Protein 7D86 (pdb70)

Nearest PDB structures (foldseek):
  7d86-assembly1_A  TM=1.005E+00  e=2.103E-43  Danio rerio
  7d8a-assembly1_A  TM=9.807E-01  e=4.042E-37  Danio rerio
  5dah-assembly3_A  TM=8.713E-01  e=8.127E-17  Homo sapiens
  5dah-assembly3_B  TM=8.734E-01  e=1.875E-16  Homo sapiens
  7mju-assembly1_A  TM=8.630E-01  e=9.980E-16  Homo sapiens

B-factor: mean 45.61, std 17.49, range [22.5, 120.11]

Foldseek 3Di:
DWAAALQARDTDADDPWGWDAQPPWGHTHTLVLQLHVPHAPCVVVPHQAAAQAFGDSDAGWFAAPVGHIHHLNQLLAPPPWPSCQRNVPHHIYDDPVQVVQAQVAFAPQDPDNVGRRGGHWDAAPPDPGGHTHRRVSQQLQQFWFAADPVVPDPSRIGGHDPVPGDPVSSVSSNVSNVCSVVRTD

InterPro domains:
  IPR001965 Zinc finger, PHD-type [SM00249] (287-344)
  IPR001965 Zinc finger, PHD-type [SM00249] (406-465)
  IPR001965 Zinc finger, PHD-type [SM00249] (694-744)
  IPR001965 Zinc finger, PHD-type [SM00249] (837-886)
  IPR011011 Zinc finger, FYVE/PHD-type [SSF57903] (276-349)
  IPR011011 Zinc finger, FYVE/PHD-type [SSF57903] (688-745)
  IPR011011 Zinc finger, FYVE/PHD-type [SSF57903] (833-888)
  IPR013083 Zinc finger, RING/FYVE/PHD-type [G3DSA:3.30.40.10] (273-346)
  IPR013083 Zinc finger, RING/FYVE/PHD-type [G3DSA:3.30.40.10] (347-467)
  IPR019786 Zinc finger, PHD-type, conserved site [PS01359] (288-343)
  IPR019786 Zinc finger, PHD-type, conserved site [PS01359] (695-743)
  IPR019786 Zinc finger, PHD-type, conserved site [PS01359] (838-885)
  IPR019787 Zinc finger, PHD-finger [PF00628] (695-743)
  IPR019787 Zinc finger, PHD-finger [PF00628] (838-885)
  IPR019787 Zinc finger, PHD-finger [PF13831] (300-325)
  IPR019787 Zinc finger, PHD-finger [PS50016] (285-346)
  IPR019787 Zinc finger, PHD-finger [PS50016] (692-746)
  IPR019787 Zinc finger, PHD-finger [PS50016] (835-888)
  IPR034732 Extended PHD (ePHD) domain [PS51805] (348-465)
  IPR050701 Histone Modification Regulator [PTHR13793] (30-752)

Solvent-accessible surface area: 10470 Å² total; per-residue (Å²): 231,107,51,6,0,7,9,47,6,18,59,88,57,101,135,100,49,85,12,35,67,1,83,81,49,3,15,2,0,18,41,51,30,1,17,102,175,60,86,4,38,5,21,144,84,70,63,117,17,62,12,50,1,6,43,27,128,90,35,4,7,21,62,5,91,62,43,121,23,0,2,3,6,0,4,26,29,6,102,59,9,57,66,28,7,11,94,141,136,123,64,1,55,15,41,148,131,4,93,87,114,71,33,67,93,82,5,81,25,30,141,55,122,183,72,6,154,50,12,8,19,13,14,2,80,24,68,180,25,156,35,40,2,0,0,8,8,0,10,42,23,3,3,15,18,101,9,47,107,163,96,130,87,114,85,34,32,48,1,63,11,99,158,78,23,76,185,144,44,35,128,89,14,105,148,17,24,124,34,21,89,94,67,74,188

Secondary structure (DSSP, 8-state):
-----TTT------SSS-EEE-TTT--EEEHHHHT-----HHHHTT-----SS-S---S-EEEBTTS-EEEHHHHHHSTT--GGGTTTT--B---HHHHTTTTSS--TT-SSGGGTTSS-EEE--STT---EEEHHHHHHTT-EEE--GGG--SS-EEE--TTTS-HHHHHHHHHHHHHHGGG--

Sequence (185 aa):
HILICCVCLGDNSEDADEIIQCDNCGVTVHEGCYGVPWFCDACKNGVSPSCELCPSQDGIFKETDAGRWVHVVCALYVPGVAFGDIDKLRPVTLTEMNYSKYGAKECSLCEDTRFARTGVCISCDAGMCRSFFHVTCAQREGLLSEAAAEEDIADPFFAYCKQHADRFDRKWKRKNYLALQSYCK

GO terms:
  GO:0042393 histone binding (F, IDA)
  GO:0008270 zinc ion binding (F, IDA)
  GO:0140566 histone re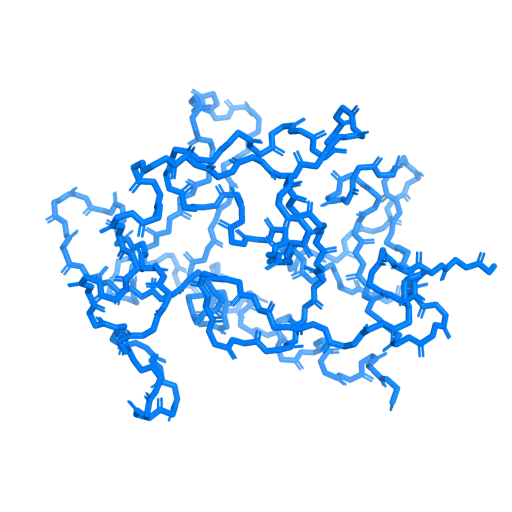ader activity (F, IDA)

Radius of gyration: 15.6 Å; Cα contacts (8 Å, |Δi|>4): 358; chains: 1; bounding box: 39×36×44 Å

Organism: Danio rerio (NCBI:txid7955)

Structure (mmCIF, N/CA/C/O backbone):
data_7D86
#
_entry.id   7D86
#
_cell.length_a   42.193
_cell.length_b   41.907
_cell.length_c   52.878
_cell.angle_alpha   90.000
_cell.angle_beta   98.950
_cell.angle_gamma   90.000
#
_symmetry.space_group_name_H-M   'P 1 21 1'
#
loop_
_entity.id
_entity.type
_entity.pdbx_description
1 polymer 'PHD finger protein 14'
2 non-polymer 'ZINC ION'
3 non-polymer 'MAGNESIUM ION'
4 non-polymer 1,2-ETHANEDIOL
5 water water
#
loop_
_atom_site.group_PDB
_atom_site.id
_atom_site.type_symbol
_atom_site.label_atom_id
_atom_site.label_alt_id
_atom_site.label_comp_id
_atom_site.label_asym_id
_atom_site.label_entity_id
_atom_site.label_seq_id
_atom_site.pdbx_PDB_ins_code
_atom_site.Cartn_x
_atom_site.Cartn_y
_atom_site.Cartn_z
_atom_site.occupancy
_atom_site.B_iso_or_equiv
_atom_site.auth_seq_id
_atom_site.auth_comp_id
_atom_site.auth_asym_id
_atom_site.auth_atom_id
_atom_site.pdbx_PDB_model_num
ATOM 1 N N . HIS A 1 8 ? 6.274 17.091 28.753 1.00 87.67 284 HIS A N 1
ATOM 2 C CA . HIS A 1 8 ? 7.441 16.564 28.054 1.00 83.19 284 HIS A CA 1
ATOM 3 C C . HIS A 1 8 ? 7.030 15.587 26.959 1.00 83.43 284 HIS A C 1
ATOM 4 O O . HIS A 1 8 ? 6.306 14.622 27.210 1.00 85.58 284 HIS A O 1
ATOM 11 N N . ILE A 1 9 ? 7.517 15.838 25.748 1.00 81.70 285 ILE A N 1
ATOM 12 C CA . ILE A 1 9 ? 7.003 15.217 24.533 1.00 74.09 285 ILE A CA 1
ATOM 13 C C . ILE A 1 9 ? 8.078 14.283 23.987 1.00 72.80 285 ILE A C 1
ATOM 14 O O . ILE A 1 9 ? 9.060 14.730 23.382 1.00 73.06 285 ILE A O 1
ATOM 19 N N . LEU A 1 10 ? 7.896 12.981 24.197 1.00 70.95 286 LEU A N 1
ATOM 20 C CA . LEU A 1 10 ? 8.669 11.964 23.500 1.00 59.45 286 LEU A CA 1
ATOM 21 C C . LEU A 1 10 ? 7.959 11.587 22.198 1.00 48.78 286 LEU A C 1
ATOM 22 O O . LEU A 1 10 ? 6.772 11.859 22.011 1.00 49.34 286 LEU A O 1
ATOM 27 N N . ILE A 1 11 ? 8.703 10.962 21.290 1.00 43.31 287 ILE A N 1
ATOM 28 C CA . ILE A 1 11 ? 8.181 10.574 19.984 1.00 40.11 287 ILE A CA 1
ATOM 29 C C . ILE A 1 11 ? 8.317 9.070 19.819 1.00 40.04 287 ILE A C 1
ATOM 30 O O . ILE A 1 11 ? 9.379 8.505 20.095 1.00 40.98 287 ILE A O 1
ATOM 35 N N . CYS A 1 12 ? 7.250 8.433 19.337 1.00 41.34 288 CYS A N 1
ATOM 36 C CA . CYS A 1 12 ? 7.282 7.021 18.975 1.00 41.07 288 CYS A CA 1
ATOM 37 C C . CYS A 1 12 ? 8.037 6.851 17.663 1.00 36.79 288 CYS A C 1
ATOM 38 O O . CYS A 1 12 ? 7.679 7.464 16.654 1.00 33.06 288 CYS A O 1
ATOM 41 N N . CYS A 1 13 ? 9.070 6.012 17.667 1.00 36.41 289 CYS A N 1
ATOM 42 C CA . CYS A 1 13 ? 9.882 5.817 16.473 1.00 34.04 289 CYS A CA 1
ATOM 43 C C . CYS A 1 13 ? 9.210 4.913 15.442 1.00 34.18 289 CYS A C 1
ATOM 44 O O . CYS A 1 13 ? 9.777 4.687 14.369 1.00 41.29 289 CYS A O 1
ATOM 47 N N . VAL A 1 14 ? 8.020 4.402 15.719 1.00 31.35 290 VAL A N 1
ATOM 48 C CA . VAL A 1 14 ? 7.287 3.578 14.762 1.00 33.81 290 VAL A CA 1
ATOM 49 C C . VAL A 1 14 ? 6.291 4.408 13.965 1.00 39.30 290 VAL A C 1
ATOM 50 O O . VAL A 1 14 ? 6.330 4.423 12.736 1.00 40.41 290 VAL A O 1
ATOM 54 N N . CYS A 1 15 ? 5.402 5.128 14.652 1.00 39.55 291 CYS A N 1
ATOM 55 C CA . CYS A 1 15 ? 4.374 5.923 13.992 1.00 36.73 291 CYS A CA 1
ATOM 56 C C . CYS A 1 15 ? 4.697 7.410 13.926 1.00 33.85 291 CYS A C 1
ATOM 57 O O . CYS A 1 15 ? 3.942 8.152 13.293 1.00 34.93 291 CYS A O 1
ATOM 60 N N . LEU A 1 16 ? 5.781 7.862 14.565 1.00 31.74 292 LEU A N 1
ATOM 61 C CA . LEU A 1 16 ? 6.198 9.266 14.661 1.00 34.59 292 LEU A CA 1
ATOM 62 C C . LEU A 1 16 ? 5.196 10.147 15.403 1.00 40.30 292 LEU A C 1
ATOM 63 O O . LEU A 1 16 ? 5.350 11.374 15.412 1.00 39.78 292 LEU A O 1
ATOM 68 N N . GLY A 1 17 ? 4.183 9.566 16.040 1.00 42.12 293 GLY A N 1
ATOM 69 C CA . GLY A 1 17 ? 3.309 10.329 16.903 1.00 39.85 293 GLY A CA 1
ATOM 70 C C . GLY A 1 17 ? 3.977 10.663 18.224 1.00 46.53 293 GLY A C 1
ATOM 71 O O . GLY A 1 17 ? 5.027 10.125 18.577 1.00 44.23 293 GLY A O 1
ATOM 72 N N . ASP A 1 18 ? 3.344 11.567 18.980 1.00 50.94 294 ASP A N 1
ATOM 73 C CA . ASP A 1 18 ? 3.919 12.024 20.239 1.00 55.19 294 ASP A CA 1
ATOM 74 C C . ASP A 1 18 ? 2.951 11.958 21.416 1.00 59.36 294 ASP A C 1
ATOM 75 O O . ASP A 1 18 ? 3.292 12.436 22.506 1.00 62.00 294 ASP A O 1
ATOM 80 N N . ASN A 1 19 ? 1.766 11.385 21.238 1.00 60.52 295 ASN A N 1
ATOM 81 C CA . ASN A 1 19 ? 0.775 11.361 22.306 1.00 67.38 295 ASN A CA 1
ATOM 82 C C . ASN A 1 19 ? 1.079 10.209 23.258 1.00 70.52 295 ASN A C 1
ATOM 83 O O . ASN A 1 19 ? 1.067 9.040 22.855 1.00 67.90 295 ASN A O 1
ATOM 88 N N . SER A 1 20 ? 1.358 10.535 24.516 1.00 77.34 296 SER A N 1
ATOM 89 C CA . SER A 1 20 ? 1.645 9.540 25.547 1.00 79.81 296 SER A CA 1
ATOM 90 C C . SER A 1 20 ? 0.560 9.607 26.619 1.00 87.82 296 SER A C 1
ATOM 91 O O . SER A 1 20 ? 0.768 10.106 27.727 1.00 91.20 296 SER A O 1
ATOM 94 N N . GLU A 1 21 ? -0.616 9.080 26.275 1.00 90.36 297 GLU A N 1
ATOM 95 C CA . GLU A 1 21 ? -1.778 9.134 27.155 1.00 97.34 297 GLU A CA 1
ATOM 96 C C . GLU A 1 21 ? -1.711 8.065 28.238 1.00 101.18 297 GLU A C 1
ATOM 97 O O . GLU A 1 21 ? -0.632 7.559 28.556 1.00 101.73 297 GLU A O 1
ATOM 103 N N . ASP A 1 22 ? -2.865 7.715 28.809 1.00 104.26 298 ASP A N 1
ATOM 104 C CA . ASP A 1 22 ? -2.902 6.764 29.914 1.00 107.12 298 ASP A CA 1
ATOM 105 C C . ASP A 1 22 ? -2.749 5.329 29.425 1.00 104.21 298 ASP A C 1
ATOM 106 O O . ASP A 1 22 ? -1.884 4.588 29.908 1.00 102.64 298 ASP A O 1
ATOM 111 N N . ALA A 1 23 ? -3.583 4.921 28.467 1.00 102.31 299 ALA A N 1
ATOM 112 C CA . ALA A 1 23 ? -3.581 3.532 28.019 1.00 98.33 299 ALA A CA 1
ATOM 113 C C . ALA A 1 23 ? -2.304 3.195 27.258 1.00 95.05 299 ALA A C 1
ATOM 114 O O . ALA A 1 23 ? -1.650 2.184 27.540 1.00 96.97 299 ALA A O 1
ATOM 116 N N . ASP A 1 24 ? -1.932 4.029 26.292 1.00 87.84 300 ASP A N 1
ATOM 117 C CA . ASP A 1 24 ? -0.766 3.783 25.448 1.00 77.09 300 ASP A CA 1
ATOM 118 C C . ASP A 1 24 ? 0.280 4.854 25.741 1.00 72.04 300 ASP A C 1
ATOM 119 O O . ASP A 1 24 ? 0.212 5.967 25.211 1.00 69.67 300 ASP A O 1
ATOM 124 N N . GLU A 1 25 ? 1.250 4.510 26.582 1.00 67.01 301 GLU A N 1
ATOM 125 C CA . GLU A 1 25 ? 2.335 5.420 26.910 1.00 60.52 301 GLU A CA 1
ATOM 126 C C . GLU A 1 25 ? 3.521 5.185 25.984 1.00 47.34 301 GLU A C 1
ATOM 127 O O . GLU A 1 25 ? 3.702 4.095 25.437 1.00 48.44 301 GLU A O 1
ATOM 133 N N . ILE A 1 26 ? 4.325 6.227 25.806 1.00 43.67 302 ILE A N 1
ATOM 134 C CA . ILE A 1 26 ? 5.571 6.129 25.056 1.00 45.18 302 ILE A CA 1
ATOM 135 C C . ILE A 1 26 ? 6.670 5.732 26.035 1.00 47.01 302 ILE A C 1
ATOM 136 O O . ILE A 1 26 ? 7.048 6.515 26.909 1.00 49.80 302 ILE A O 1
ATOM 141 N N . ILE A 1 27 ? 7.178 4.514 25.895 1.00 47.81 303 ILE A N 1
ATOM 142 C CA . ILE A 1 27 ? 8.223 4.002 26.764 1.00 45.56 303 ILE A CA 1
ATOM 143 C C . ILE A 1 27 ? 9.556 4.145 26.048 1.00 41.47 303 ILE A C 1
ATOM 144 O O . ILE A 1 27 ? 9.628 4.315 24.829 1.00 40.26 303 ILE A O 1
ATOM 149 N N . GLN A 1 28 ? 10.637 4.083 26.822 1.00 41.81 304 GLN A N 1
ATOM 150 C CA . GLN A 1 28 ? 11.972 4.328 26.303 1.00 39.26 304 GLN A CA 1
ATOM 151 C C . GLN A 1 28 ? 12.904 3.220 26.759 1.00 42.05 304 GLN A C 1
ATOM 152 O O . GLN A 1 28 ? 12.887 2.830 27.934 1.00 42.80 304 GLN A O 1
ATOM 158 N N . CYS A 1 29 ? 13.713 2.715 25.836 1.00 38.51 305 CYS A N 1
ATOM 159 C CA . CYS A 1 29 ? 14.669 1.683 26.202 1.00 38.99 305 CYS A CA 1
ATOM 160 C C . CYS A 1 29 ? 15.753 2.287 27.083 1.00 42.86 305 CYS A C 1
ATOM 161 O O . CYS A 1 29 ? 16.384 3.280 26.714 1.00 47.15 305 CYS A O 1
ATOM 164 N N . ASP A 1 30 ? 15.972 1.685 28.250 1.00 47.18 306 ASP A N 1
ATOM 165 C CA . ASP A 1 30 ? 16.968 2.231 29.159 1.00 52.84 306 ASP A CA 1
ATOM 166 C C . ASP A 1 30 ? 18.394 1.986 28.686 1.00 54.48 306 ASP A C 1
ATOM 167 O O . ASP A 1 30 ? 19.315 2.641 29.187 1.00 55.95 306 ASP A O 1
ATOM 172 N N . ASN A 1 31 ? 18.593 1.101 27.711 1.00 52.26 307 ASN A N 1
ATOM 173 C CA . ASN A 1 31 ? 19.925 0.829 27.190 1.00 51.73 307 ASN A CA 1
ATOM 174 C C . ASN A 1 31 ? 20.274 1.723 26.004 1.00 46.92 307 ASN A C 1
ATOM 175 O O . ASN A 1 31 ? 21.299 2.411 26.026 1.00 53.44 307 ASN A O 1
ATOM 180 N N . CYS A 1 32 ? 19.439 1.729 24.962 1.00 45.66 308 CYS A N 1
ATOM 181 C CA . CYS A 1 32 ? 19.743 2.466 23.741 1.00 48.33 308 CYS A CA 1
ATOM 182 C C . CYS A 1 32 ? 18.951 3.762 23.596 1.00 46.92 308 CYS A C 1
ATOM 183 O O . CYS A 1 32 ? 19.253 4.555 22.698 1.00 53.20 308 CYS A O 1
ATOM 186 N N . GLY A 1 33 ? 17.943 3.993 24.433 1.00 41.86 309 GLY A N 1
ATOM 187 C CA . GLY A 1 33 ? 17.181 5.225 24.376 1.00 41.99 309 GLY A CA 1
ATOM 188 C C . GLY A 1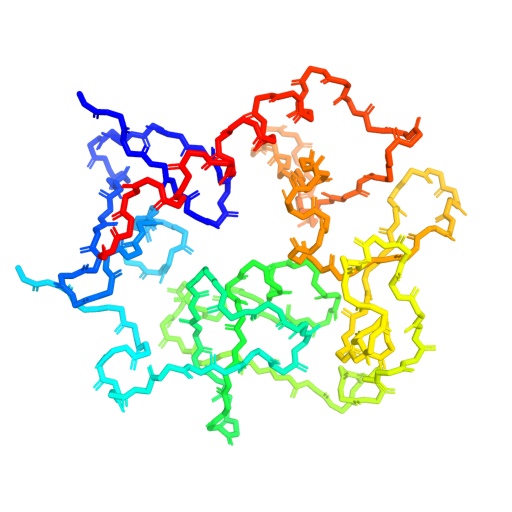 33 ? 16.065 5.266 23.350 1.00 43.04 309 GLY A C 1
ATOM 189 O O . GLY A 1 33 ? 15.405 6.305 23.224 1.00 39.22 309 GLY A O 1
ATOM 190 N N . VAL A 1 34 ? 15.824 4.182 22.612 1.00 34.57 310 VAL A N 1
ATOM 191 C CA . VAL A 1 34 ? 14.760 4.206 21.614 1.00 35.42 310 VAL A CA 1
ATOM 192 C C . VAL A 1 34 ? 13.420 4.394 22.313 1.00 41.17 310 VAL A C 1
ATOM 193 O O . VAL A 1 34 ? 13.218 3.944 23.450 1.00 38.15 310 VAL A O 1
ATOM 197 N N . THR A 1 35 ? 12.499 5.082 21.645 1.00 43.12 311 THR A N 1
ATOM 198 C CA . THR A 1 35 ? 11.205 5.431 22.215 1.00 43.06 311 THR A CA 1
ATOM 199 C C . THR A 1 35 ? 10.096 4.909 21.315 1.00 40.00 311 THR A C 1
ATOM 200 O O . THR A 1 35 ? 10.186 5.011 20.089 1.00 39.36 311 THR A O 1
ATOM 204 N N . VAL A 1 36 ? 9.049 4.357 21.927 1.00 38.00 312 VAL A N 1
ATOM 205 C CA . VAL A 1 36 ? 7.996 3.685 21.174 1.00 32.06 312 VAL A CA 1
ATOM 206 C C . VAL A 1 36 ? 6.736 3.651 22.019 1.00 35.09 312 VAL A C 1
ATOM 207 O O . VAL A 1 36 ? 6.793 3.565 23.252 1.00 36.54 312 VAL A O 1
ATOM 211 N N . HIS A 1 37 ? 5.579 3.766 21.353 1.00 38.31 313 HIS A N 1
ATOM 212 C CA . HIS A 1 37 ? 4.306 3.462 21.985 1.00 35.72 313 HIS A CA 1
ATOM 213 C C . HIS A 1 37 ? 4.299 2.012 22.445 1.00 38.82 313 HIS A C 1
ATOM 214 O O . HIS A 1 37 ? 4.754 1.119 21.724 1.00 36.48 313 HIS A O 1
ATOM 221 N N . GLU A 1 38 ? 3.776 1.781 23.652 1.00 40.98 314 GLU A N 1
ATOM 222 C CA . GLU A 1 38 ? 3.441 0.423 24.068 1.00 46.47 314 GLU A CA 1
ATOM 223 C C . GLU A 1 38 ? 2.653 -0.300 22.980 1.00 47.17 314 GLU A C 1
ATOM 224 O O . GLU A 1 38 ? 2.989 -1.426 22.593 1.00 46.00 314 GLU A O 1
ATOM 230 N N . GLY A 1 39 ? 1.604 0.347 22.466 1.00 47.29 315 GLY A N 1
ATOM 231 C CA . GLY A 1 39 ? 0.754 -0.258 21.456 1.00 46.27 315 GLY A CA 1
ATOM 232 C C . GLY A 1 39 ? 1.421 -0.440 20.111 1.00 43.99 315 GLY A C 1
ATOM 233 O O . GLY A 1 39 ? 0.945 -1.240 19.302 1.00 46.39 315 GLY A O 1
ATOM 234 N N . CYS A 1 40 ? 2.517 0.269 19.853 1.00 40.97 316 CYS A N 1
ATOM 235 C CA . CYS A 1 40 ? 3.258 0.074 18.614 1.00 38.54 316 CYS A CA 1
ATOM 236 C C . CYS A 1 40 ? 4.347 -0.986 18.727 1.00 39.39 316 CYS A C 1
ATOM 237 O O . CYS A 1 40 ? 4.999 -1.287 17.722 1.00 40.32 316 CYS A O 1
ATOM 240 N N . TYR A 1 41 ? 4.554 -1.569 19.914 1.00 35.69 317 TYR A N 1
ATOM 241 C CA . TYR A 1 41 ? 5.606 -2.557 20.114 1.00 34.30 317 TYR A CA 1
ATOM 242 C C . TYR A 1 41 ? 5.098 -3.872 20.689 1.00 39.29 317 TYR A C 1
ATOM 243 O O . TYR A 1 41 ? 5.910 -4.754 20.995 1.00 41.80 317 TYR A O 1
ATOM 252 N N . GLY A 1 42 ? 3.787 -4.035 20.845 1.00 40.57 318 GLY A N 1
ATOM 253 C CA . GLY A 1 42 ? 3.243 -5.222 21.469 1.00 44.55 318 GLY A CA 1
ATOM 254 C C . GLY A 1 42 ? 3.230 -5.201 22.979 1.00 56.06 318 GLY A C 1
ATOM 255 O O . GLY A 1 42 ? 2.924 -6.229 23.591 1.00 60.89 318 GLY A O 1
ATOM 256 N N . VAL A 1 43 ? 3.559 -4.070 23.599 1.00 61.25 319 VAL A N 1
ATOM 257 C CA . VAL A 1 43 ? 3.556 -3.953 25.051 1.00 62.45 319 VAL A CA 1
ATOM 258 C C . VAL A 1 43 ? 2.268 -3.289 25.520 1.00 67.07 319 VAL A C 1
ATOM 259 O O . VAL A 1 43 ? 1.349 -3.957 25.996 1.00 70.73 319 VAL A O 1
ATOM 263 N N . PRO A 1 61 ? 12.812 0.232 34.587 1.00 71.16 337 PRO A N 1
ATOM 264 C CA . PRO A 1 61 ? 13.852 -0.448 33.806 1.00 70.93 337 PRO A CA 1
ATOM 265 C C . PRO A 1 61 ? 13.272 -1.339 32.706 1.00 68.38 337 PRO A C 1
ATOM 266 O O . PRO A 1 61 ? 12.739 -2.410 32.997 1.00 74.77 337 PRO A O 1
ATOM 270 N N . TRP A 1 62 ? 13.376 -0.899 31.454 1.00 60.63 338 TRP A N 1
ATOM 271 C CA . TRP A 1 62 ? 12.829 -1.650 30.330 1.00 57.13 338 TRP A CA 1
ATOM 272 C C . TRP A 1 62 ? 13.822 -1.648 29.178 1.00 51.64 338 TRP A C 1
ATOM 273 O O . TRP A 1 62 ? 14.394 -0.605 28.848 1.00 48.49 338 TRP A O 1
ATOM 284 N N . PHE A 1 63 ? 14.023 -2.814 28.574 1.00 52.37 339 PHE A N 1
ATOM 285 C CA . PHE A 1 63 ? 14.896 -2.962 27.420 1.00 50.18 339 PHE A CA 1
ATOM 286 C C . PHE A 1 63 ? 14.068 -3.317 26.195 1.00 45.40 339 PHE A C 1
ATOM 287 O O . PHE A 1 63 ? 13.094 -4.071 26.290 1.00 44.70 339 PHE A O 1
ATOM 295 N N . CYS A 1 64 ? 14.461 -2.775 25.047 1.00 38.79 340 CYS A N 1
ATOM 296 C CA . CYS A 1 64 ? 13.888 -3.251 23.801 1.00 34.95 340 CYS A CA 1
ATOM 297 C C . CYS A 1 64 ? 14.394 -4.665 23.514 1.00 38.10 340 CYS A C 1
ATOM 298 O O . CYS A 1 64 ? 15.341 -5.161 24.138 1.00 40.01 340 CYS A O 1
ATOM 301 N N . ASP A 1 65 ? 13.742 -5.326 22.557 1.00 37.45 341 ASP A N 1
ATOM 302 C CA . ASP A 1 65 ? 1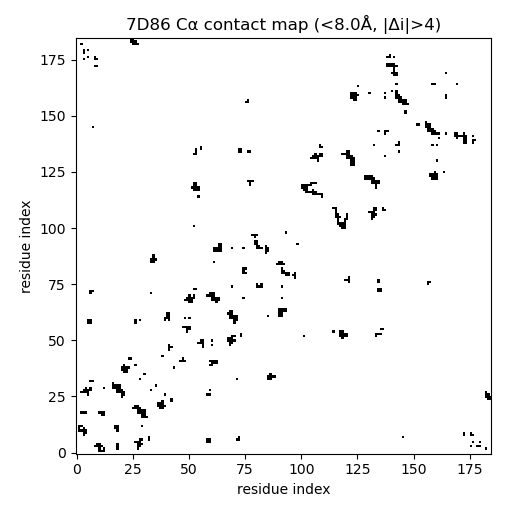4.067 -6.718 22.273 1.00 38.74 341 ASP A CA 1
ATOM 303 C C . ASP A 1 65 ? 15.505 -6.879 21.803 1.00 38.58 341 ASP A C 1
ATOM 304 O O . ASP A 1 65 ? 16.162 -7.861 22.157 1.00 40.64 341 ASP A O 1
ATOM 309 N N . ALA A 1 66 ? 16.014 -5.933 21.013 1.00 34.69 342 ALA A N 1
ATOM 310 C CA . ALA A 1 66 ? 17.394 -6.044 20.554 1.00 33.06 342 ALA A CA 1
ATOM 311 C C . ALA A 1 66 ? 18.367 -5.963 21.725 1.00 44.83 342 ALA A C 1
ATOM 312 O O . ALA A 1 66 ? 19.306 -6.764 21.821 1.00 45.75 342 ALA A O 1
ATOM 314 N N . CYS A 1 67 ? 18.146 -5.018 22.639 1.00 44.96 343 CYS A N 1
ATOM 315 C CA . CYS A 1 67 ? 19.047 -4.899 23.780 1.00 47.95 343 CYS A CA 1
ATOM 316 C C . CYS A 1 67 ? 18.897 -6.076 24.740 1.00 47.79 343 CYS A C 1
ATOM 317 O O . CYS A 1 67 ? 19.872 -6.463 25.389 1.00 44.04 343 CYS A O 1
ATOM 320 N N . LYS A 1 68 ? 17.702 -6.667 24.832 1.00 44.83 344 LYS A N 1
A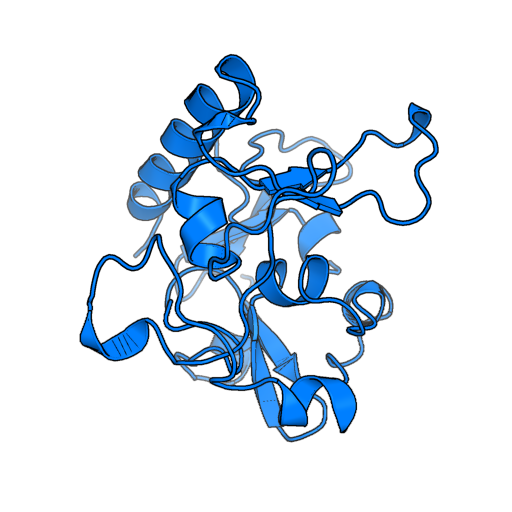TOM 321 C CA . LYS A 1 68 ? 17.531 -7.890 25.612 1.00 45.84 344 LYS A CA 1
ATOM 322 C C . LYS A 1 68 ? 18.396 -9.035 25.099 1.00 48.44 344 LYS A C 1
ATOM 323 O O . LYS A 1 68 ? 18.714 -9.950 25.867 1.00 52.07 344 LYS A O 1
ATOM 329 N N . ASN A 1 69 ? 18.760 -9.019 23.819 1.00 45.40 345 ASN A N 1
ATOM 330 C CA . ASN A 1 69 ? 19.665 -10.006 23.245 1.00 48.41 345 ASN A CA 1
ATOM 331 C C . ASN A 1 69 ? 21.077 -9.470 23.063 1.00 48.50 345 ASN A C 1
ATOM 332 O O . ASN A 1 69 ? 21.902 -10.143 22.440 1.00 56.89 345 ASN A O 1
ATOM 337 N N . GLY A 1 70 ? 21.365 -8.275 23.566 1.00 46.24 346 GLY A N 1
ATOM 338 C CA . GLY A 1 70 ? 22.691 -7.688 23.443 1.00 46.21 346 GLY A CA 1
ATOM 339 C C . GLY A 1 70 ? 23.186 -7.486 22.028 1.00 45.61 346 GLY A C 1
ATOM 340 O O . GLY A 1 70 ? 24.384 -7.639 21.766 1.00 47.87 346 GLY A O 1
ATOM 341 N N . VAL A 1 71 ? 22.297 -7.132 21.102 1.00 46.61 347 VAL A N 1
ATOM 342 C CA . VAL A 1 71 ? 22.702 -6.895 19.723 1.00 43.34 347 VAL A CA 1
ATOM 343 C C . VAL A 1 71 ? 22.302 -5.491 19.310 1.00 41.76 347 VAL A C 1
ATOM 344 O O . VAL A 1 71 ? 21.301 -4.942 19.780 1.00 41.16 347 VAL A O 1
ATOM 348 N N . SER A 1 72 ? 23.109 -4.908 18.428 1.00 46.17 348 SER A N 1
ATOM 349 C CA . SER A 1 72 ? 22.693 -3.768 17.622 1.00 49.42 348 SER A CA 1
ATOM 350 C C . SER A 1 72 ? 22.427 -4.308 16.228 1.00 43.05 348 SER A C 1
ATOM 351 O O . SER A 1 72 ? 23.353 -4.420 15.417 1.00 47.21 348 SER A O 1
ATOM 354 N N . PRO A 1 73 ? 21.195 -4.676 15.918 1.00 42.72 349 PRO A N 1
ATOM 355 C CA . PRO A 1 73 ? 20.943 -5.471 14.718 1.00 45.68 349 PRO A CA 1
ATOM 356 C C . PRO A 1 73 ? 20.885 -4.603 13.470 1.00 40.57 349 PRO A C 1
ATOM 357 O O . PRO A 1 73 ? 20.807 -3.378 13.526 1.00 40.59 349 PRO A O 1
ATOM 361 N N . SER A 1 74 ? 20.954 -5.276 12.330 1.00 43.07 350 SER A N 1
ATOM 362 C CA . SER A 1 74 ? 20.571 -4.708 11.048 1.00 40.56 350 SER A CA 1
ATOM 363 C C . SER A 1 74 ? 19.231 -5.297 10.639 1.00 33.19 350 SER A C 1
ATOM 364 O O . SER A 1 74 ? 18.883 -6.411 11.034 1.00 34.96 350 SER A O 1
ATOM 367 N N . CYS A 1 75 ? 18.472 -4.539 9.853 1.00 31.32 351 CYS A N 1
ATOM 368 C CA . CYS A 1 75 ? 17.189 -5.019 9.364 1.00 33.49 351 CYS A CA 1
ATOM 369 C C . CYS A 1 75 ? 17.391 -5.878 8.124 1.00 36.64 351 CYS A C 1
ATOM 370 O O . CYS A 1 75 ? 18.206 -5.557 7.256 1.00 37.89 351 CYS A O 1
ATOM 373 N N . GLU A 1 76 ? 16.642 -6.978 8.041 1.00 33.29 352 GLU A N 1
ATOM 374 C CA . GLU A 1 76 ? 16.678 -7.798 6.838 1.00 33.04 352 GLU A CA 1
ATOM 375 C C . GLU A 1 76 ? 16.078 -7.086 5.634 1.00 33.58 352 GLU A C 1
ATOM 376 O O . GLU A 1 76 ? 16.296 -7.524 4.498 1.00 37.60 352 GLU A O 1
ATOM 382 N N . LEU A 1 77 ? 15.337 -6.003 5.851 1.00 28.91 353 LEU A N 1
ATOM 383 C CA . LEU A 1 77 ? 14.504 -5.428 4.805 1.00 32.87 353 LEU A CA 1
ATOM 384 C C . LEU A 1 77 ? 14.904 -4.020 4.403 1.00 32.31 353 LEU A C 1
ATOM 385 O O . LEU A 1 77 ? 14.291 -3.466 3.481 1.00 33.98 353 LEU A O 1
ATOM 390 N N . CYS A 1 78 ? 15.894 -3.421 5.056 1.00 28.03 354 CYS A N 1
ATOM 391 C CA . CYS A 1 78 ? 16.269 -2.042 4.783 1.00 32.28 354 CYS A CA 1
ATOM 392 C C . CYS A 1 78 ? 17.656 -1.792 5.362 1.00 35.90 354 CYS A C 1
ATOM 393 O O . CYS A 1 78 ? 18.126 -2.568 6.209 1.00 35.76 354 CYS A O 1
ATOM 396 N N . PRO A 1 79 ? 18.341 -0.732 4.928 1.00 32.28 355 PRO A N 1
ATOM 397 C CA . PRO A 1 79 ? 19.703 -0.475 5.413 1.00 35.12 355 PRO A CA 1
ATOM 398 C C . PRO A 1 79 ? 19.801 0.331 6.699 1.00 35.23 355 PRO A C 1
ATOM 399 O O . PRO A 1 79 ? 20.913 0.477 7.227 1.00 38.19 355 PRO A O 1
ATOM 403 N N . SER A 1 80 ? 18.693 0.843 7.223 1.00 34.20 356 SER A N 1
ATOM 404 C CA . SER A 1 80 ? 18.744 1.665 8.424 1.00 35.22 356 SER A CA 1
ATOM 405 C C . SER A 1 80 ? 19.088 0.827 9.646 1.00 35.88 356 SER A C 1
ATOM 406 O O . SER A 1 80 ? 18.572 -0.277 9.827 1.00 34.86 356 SER A O 1
ATOM 409 N N . GLN A 1 81 ? 19.961 1.361 10.496 1.00 37.95 357 GLN A N 1
ATOM 410 C CA . GLN A 1 81 ? 20.230 0.744 11.787 1.00 42.51 357 GLN A CA 1
ATOM 411 C C . GLN A 1 81 ? 19.618 1.523 12.940 1.00 43.36 357 GLN A C 1
ATOM 412 O O . GLN A 1 81 ? 19.819 1.155 14.100 1.00 48.46 357 GLN A O 1
ATOM 418 N N . ASP A 1 82 ? 18.858 2.572 12.650 1.00 42.67 358 ASP A N 1
ATOM 419 C CA . ASP A 1 82 ? 18.101 3.270 13.672 1.00 49.79 358 ASP A CA 1
ATOM 420 C C . ASP A 1 82 ? 16.737 2.606 13.867 1.00 48.34 358 ASP A C 1
ATOM 421 O O . ASP A 1 82 ? 16.387 1.624 13.203 1.00 45.77 358 ASP A O 1
ATOM 426 N N . GLY A 1 83 ? 15.957 3.142 14.800 1.00 44.03 359 GLY A N 1
ATOM 427 C CA . GLY A 1 83 ? 14.623 2.630 15.022 1.00 41.42 359 GLY A CA 1
ATOM 428 C C . GLY A 1 83 ? 14.613 1.402 15.916 1.00 37.88 359 GLY A C 1
ATOM 429 O O . GLY A 1 83 ? 15.611 1.032 16.537 1.00 38.21 359 GLY A O 1
ATOM 430 N N . ILE A 1 84 ? 13.452 0.763 15.981 1.00 33.48 360 ILE A N 1
ATOM 431 C CA . ILE A 1 84 ? 13.250 -0.327 16.920 1.00 36.10 360 ILE A CA 1
ATOM 432 C C . ILE A 1 84 ? 12.959 -1.606 16.140 1.00 36.78 360 ILE A C 1
ATOM 433 O O . ILE A 1 84 ? 12.349 -1.583 15.064 1.00 32.48 360 ILE A O 1
ATOM 438 N N . PHE A 1 85 ? 13.442 -2.726 16.678 1.00 38.25 361 PHE A N 1
ATOM 439 C CA . PHE A 1 85 ? 13.498 -4.003 15.981 1.00 35.82 361 PHE A CA 1
ATOM 440 C C . PHE A 1 85 ? 12.731 -5.084 16.727 1.00 38.39 361 PHE A C 1
ATOM 441 O O . PHE A 1 85 ? 12.563 -5.031 17.947 1.00 30.31 361 PHE A O 1
ATOM 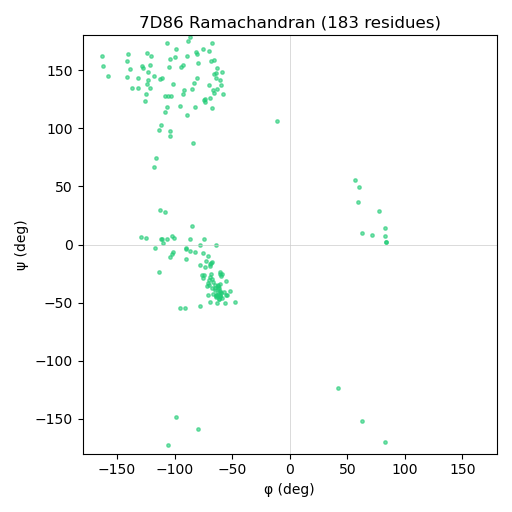449 N N . LYS A 1 86 ? 12.280 -6.081 15.958 1.00 36.45 362 LYS A N 1
ATOM 450 C CA . LYS A 1 86 ? 11.763 -7.340 16.480 1.00 36.27 362 LYS A CA 1
ATOM 451 C C . LYS A 1 86 ? 12.488 -8.493 15.801 1.00 32.95 362 LYS A C 1
ATOM 452 O O . LYS A 1 86 ? 12.917 -8.382 14.648 1.00 34.06 362 LYS A O 1
ATOM 458 N N . GLU A 1 87 ? 12.582 -9.618 16.505 1.00 30.17 363 GLU A N 1
ATOM 459 C CA . GLU A 1 87 ? 13.264 -10.790 15.977 1.00 35.84 363 GLU A CA 1
ATOM 460 C C . GLU A 1 87 ? 12.349 -11.561 15.031 1.00 35.08 363 GLU A C 1
ATOM 461 O O . GLU A 1 87 ? 11.139 -11.650 15.256 1.00 35.38 363 GLU A O 1
ATOM 467 N N . THR A 1 88 ? 12.929 -12.115 13.965 1.00 37.23 364 THR A N 1
ATOM 468 C CA . THR A 1 88 ? 12.177 -12.969 13.050 1.00 35.77 364 THR A CA 1
ATOM 469 C C . THR A 1 88 ? 12.206 -14.417 13.523 1.00 40.98 364 THR A C 1
ATOM 470 O O . THR A 1 88 ? 12.901 -14.776 14.477 1.00 39.37 364 THR A O 1
ATOM 474 N N . ASP A 1 89 ? 11.455 -15.269 12.815 1.00 41.16 365 ASP A N 1
ATOM 475 C CA . ASP A 1 89 ? 11.434 -16.696 13.125 1.00 44.99 365 ASP A CA 1
ATOM 476 C C . ASP A 1 89 ? 12.813 -17.322 12.980 1.00 47.97 365 ASP A C 1
ATOM 477 O O . ASP A 1 89 ? 13.207 -18.160 13.794 1.00 53.04 365 ASP A O 1
ATOM 482 N N . ALA A 1 90 ? 13.555 -16.939 11.947 1.00 47.66 366 ALA A N 1
ATOM 483 C CA . ALA A 1 90 ? 14.850 -17.538 11.660 1.00 44.42 366 ALA A CA 1
ATOM 484 C C . ALA A 1 90 ? 15.987 -16.906 12.446 1.00 44.57 366 ALA A C 1
ATOM 485 O O . ALA A 1 90 ? 17.150 -17.096 12.078 1.00 47.50 366 ALA A O 1
ATOM 487 N N . GLY A 1 91 ? 15.686 -16.153 13.502 1.00 45.78 367 GLY A N 1
ATOM 488 C CA . GLY A 1 91 ? 16.713 -15.572 14.338 1.00 45.24 367 GLY A CA 1
ATOM 489 C C . GLY A 1 91 ? 17.313 -14.278 13.837 1.00 44.03 367 GLY A C 1
ATOM 490 O O . GLY A 1 91 ? 18.361 -13.872 14.341 1.00 45.63 367 GLY A O 1
ATOM 491 N N . ARG A 1 92 ? 16.699 -13.620 12.857 1.00 38.18 368 ARG A N 1
ATOM 492 C CA . ARG A 1 92 ? 17.209 -12.354 12.363 1.00 39.71 368 ARG A CA 1
ATOM 493 C C . ARG A 1 92 ? 16.309 -11.236 12.870 1.00 35.36 368 ARG A C 1
ATOM 494 O O . ARG A 1 92 ? 15.423 -11.458 13.694 1.00 38.63 368 ARG A O 1
ATOM 502 N N . TRP A 1 93 ? 16.534 -10.020 12.382 1.00 34.53 369 TRP A N 1
ATOM 503 C CA . TRP A 1 93 ? 15.890 -8.837 12.927 1.00 28.34 369 TRP A CA 1
ATOM 504 C C . TRP A 1 93 ? 15.303 -7.992 11.806 1.00 29.31 369 TRP A C 1
ATOM 505 O O . TRP A 1 93 ? 15.870 -7.898 10.713 1.00 34.40 369 TRP A O 1
ATOM 516 N N . VAL A 1 94 ? 14.146 -7.398 12.086 1.00 33.57 370 VAL A N 1
ATOM 517 C CA . VAL A 1 94 ? 13.516 -6.439 11.185 1.00 26.96 370 VAL A CA 1
ATOM 518 C C . VAL A 1 94 ? 12.957 -5.280 12.003 1.00 28.99 370 VAL A C 1
ATOM 519 O O . VAL A 1 94 ? 12.563 -5.447 13.159 1.00 33.20 370 VAL A O 1
ATOM 523 N N . HIS A 1 95 ? 12.902 -4.096 11.387 1.00 28.18 371 HIS A N 1
ATOM 524 C CA . HIS A 1 95 ? 12.177 -2.987 11.999 1.00 30.96 371 HIS A CA 1
ATOM 525 C C . HIS A 1 95 ? 10.708 -3.344 12.178 1.00 31.97 371 HIS A C 1
ATOM 526 O O . HIS A 1 95 ? 10.091 -3.987 11.319 1.00 27.68 371 HIS A O 1
ATOM 533 N N . VAL A 1 96 ? 10.133 -2.905 13.298 1.00 31.91 372 VAL A N 1
ATOM 534 C CA . VAL A 1 96 ? 8.680 -2.938 13.427 1.00 29.48 372 VAL A CA 1
ATOM 535 C C . VAL A 1 96 ? 8.035 -2.202 12.256 1.00 30.53 372 VAL A C 1
ATOM 536 O O . VAL A 1 96 ? 7.063 -2.681 11.660 1.00 31.14 372 VAL A O 1
ATOM 540 N N . VAL A 1 97 ? 8.577 -1.042 11.889 1.00 28.07 373 VAL A N 1
ATOM 541 C CA . VAL A 1 97 ? 7.942 -0.263 10.825 1.00 30.08 373 VAL A CA 1
ATOM 542 C C . VAL A 1 97 ? 8.055 -0.988 9.486 1.00 31.55 373 VAL A C 1
ATOM 543 O O . VAL A 1 97 ? 7.108 -0.998 8.691 1.00 30.58 373 VAL A O 1
ATOM 547 N N . CYS A 1 98 ? 9.183 -1.652 9.227 1.00 28.69 374 CYS A N 1
ATOM 548 C CA . CYS A 1 98 ? 9.294 -2.394 7.971 1.00 27.18 374 CYS A CA 1
ATOM 549 C C . CYS A 1 98 ? 8.294 -3.542 7.932 1.00 32.81 374 CYS A C 1
ATOM 550 O O . CYS A 1 98 ? 7.723 -3.852 6.873 1.00 33.01 374 CYS A O 1
ATOM 553 N N . ALA A 1 99 ? 8.030 -4.153 9.087 1.00 30.68 375 ALA A N 1
ATOM 554 C CA . ALA A 1 99 ? 7.055 -5.235 9.133 1.00 31.17 375 ALA A CA 1
ATOM 555 C C . ALA A 1 99 ? 5.645 -4.733 8.854 1.00 32.38 375 ALA A C 1
ATOM 556 O O . ALA A 1 99 ? 4.826 -5.473 8.301 1.00 30.92 375 ALA A O 1
ATOM 558 N N . LEU A 1 100 ? 5.346 -3.480 9.203 1.00 30.36 376 LEU A N 1
ATOM 559 C CA . LEU A 1 100 ? 3.999 -2.957 8.980 1.00 29.42 376 LEU A CA 1
ATOM 560 C C . LEU A 1 100 ? 3.732 -2.652 7.516 1.00 33.35 376 LEU A C 1
ATOM 561 O O . LEU A 1 100 ? 2.571 -2.653 7.089 1.00 35.00 376 LEU A O 1
ATOM 566 N N . TYR A 1 101 ? 4.771 -2.367 6.735 1.00 30.91 377 TYR A N 1
ATOM 567 C CA . TYR A 1 101 ? 4.544 -1.830 5.401 1.00 28.04 377 TYR A CA 1
ATOM 568 C C . TYR A 1 101 ? 4.957 -2.757 4.273 1.00 30.19 377 TYR A C 1
ATOM 569 O O . TYR A 1 101 ? 4.439 -2.609 3.166 1.00 27.39 377 TYR A O 1
ATOM 578 N N . VAL A 1 102 ? 5.868 -3.697 4.507 1.00 28.42 378 VAL A N 1
ATOM 579 C CA . VAL A 1 102 ? 6.243 -4.641 3.457 1.00 27.22 378 VAL A CA 1
ATOM 580 C C . VAL A 1 102 ? 5.100 -5.635 3.268 1.00 31.07 378 VAL A C 1
ATOM 581 O O . VAL A 1 102 ? 4.682 -6.298 4.229 1.00 31.26 378 VAL A O 1
ATOM 585 N N . PRO A 1 103 ? 4.549 -5.754 2.059 1.00 28.79 379 PRO A N 1
ATOM 586 C CA . PRO A 1 103 ? 3.448 -6.706 1.839 1.00 31.80 379 PRO A CA 1
ATOM 587 C C . PRO A 1 103 ? 3.842 -8.139 2.175 1.00 29.88 379 PRO A C 1
ATOM 588 O O . PRO A 1 103 ? 4.987 -8.554 2.003 1.00 32.74 379 PRO A O 1
ATOM 592 N N . GLY A 1 104 ? 2.862 -8.907 2.640 1.00 34.64 380 GLY A N 1
ATOM 593 C CA . GLY A 1 104 ? 3.057 -10.315 2.908 1.00 33.75 380 GLY A CA 1
ATOM 594 C C . GLY A 1 104 ? 3.666 -10.630 4.257 1.00 33.70 380 GLY A C 1
ATOM 595 O O . GLY A 1 104 ? 3.908 -11.807 4.552 1.00 36.66 380 GLY A O 1
ATOM 596 N N . VAL A 1 105 ? 3.933 -9.625 5.081 1.00 34.17 381 VAL A N 1
ATOM 597 C CA . VAL A 1 105 ? 4.394 -9.832 6.445 1.00 36.27 381 VAL A CA 1
ATOM 598 C C . VAL A 1 105 ? 3.173 -9.842 7.359 1.00 40.07 381 VAL A C 1
ATOM 599 O O . VAL A 1 105 ? 2.327 -8.944 7.290 1.00 38.75 381 VAL A O 1
ATOM 603 N N . ALA A 1 106 ? 3.063 -10.869 8.199 1.00 47.14 382 ALA A N 1
ATOM 604 C CA . ALA A 1 106 ? 1.980 -10.933 9.180 1.00 47.66 382 ALA A CA 1
ATOM 605 C C . ALA A 1 106 ? 2.417 -10.119 10.390 1.00 51.00 382 ALA A C 1
ATOM 606 O O . ALA A 1 106 ? 3.005 -10.638 11.342 1.00 46.05 382 ALA A O 1
ATOM 608 N N . PHE A 1 107 ? 2.135 -8.814 10.346 1.00 53.97 383 PHE A N 1
ATOM 609 C CA . PHE A 1 107 ? 2.671 -7.904 11.351 1.00 53.69 383 PHE A CA 1
ATOM 610 C C . PHE A 1 107 ? 1.915 -7.966 12.670 1.00 56.32 383 PHE A C 1
ATOM 611 O O . PHE A 1 107 ? 2.450 -7.528 13.694 1.00 59.08 383 PHE A O 1
ATOM 619 N N . GLY A 1 108 ? 0.700 -8.513 12.676 1.00 59.36 384 GLY A N 1
ATOM 620 C CA . GLY A 1 108 ? 0.011 -8.740 13.929 1.00 61.89 384 GLY A CA 1
ATOM 621 C C . GLY A 1 108 ? 0.679 -9.741 14.848 1.00 66.99 384 GLY A C 1
ATOM 622 O O . GLY A 1 108 ? 0.166 -9.989 15.945 1.00 69.45 384 GLY A O 1
ATOM 623 N N . ASP A 1 109 ? 1.807 -10.326 14.429 1.00 70.86 385 ASP A N 1
ATOM 624 C CA . ASP A 1 109 ? 2.496 -11.304 15.265 1.00 81.19 385 ASP A CA 1
ATOM 625 C C . ASP A 1 109 ? 3.002 -10.671 16.556 1.00 85.74 385 ASP A C 1
ATOM 626 O O . ASP A 1 109 ? 2.868 -11.251 17.640 1.00 87.00 385 ASP A O 1
ATOM 631 N N . ILE A 1 110 ? 3.587 -9.475 16.457 1.00 85.91 386 ILE A N 1
ATOM 632 C CA . ILE A 1 110 ? 4.178 -8.844 17.632 1.00 80.91 386 ILE A CA 1
ATOM 633 C C . ILE A 1 110 ? 3.108 -8.474 18.650 1.00 78.68 386 ILE A C 1
ATOM 634 O O . ILE A 1 110 ? 3.366 -8.495 19.860 1.00 78.11 386 ILE A O 1
ATOM 639 N N . ASP A 1 111 ? 1.903 -8.124 18.190 1.00 79.44 387 ASP A N 1
ATOM 640 C CA . ASP A 1 111 ? 0.779 -7.953 19.105 1.00 82.33 387 ASP A CA 1
ATOM 641 C C . ASP A 1 111 ? 0.486 -9.251 19.844 1.00 80.55 387 ASP A C 1
ATOM 642 O O . ASP A 1 111 ? 0.262 -9.251 21.060 1.00 78.81 387 ASP A O 1
ATOM 647 N N . LYS A 1 112 ? 0.483 -10.372 19.118 1.00 80.72 388 LYS A N 1
ATOM 648 C CA . LYS A 1 112 ? 0.335 -11.693 19.716 1.00 84.50 388 LYS A CA 1
ATOM 649 C C . LYS A 1 112 ? 1.596 -12.161 20.434 1.00 85.32 388 LYS A C 1
ATOM 650 O O . LYS A 1 112 ? 1.630 -13.308 20.897 1.00 88.39 388 LYS A O 1
ATOM 656 N N . LEU A 1 113 ? 2.624 -11.312 20.521 1.00 83.89 389 LEU A N 1
ATOM 657 C CA . LEU A 1 113 ? 3.873 -11.629 21.212 1.00 79.87 389 LEU A CA 1
ATOM 658 C C . LEU A 1 113 ? 4.559 -12.849 20.597 1.00 78.02 389 LEU A C 1
ATOM 659 O O . LEU A 1 113 ? 4.957 -13.784 21.295 1.00 80.69 389 LEU A O 1
ATOM 664 N N . ARG A 1 114 ? 4.706 -12.831 19.278 1.00 72.90 390 ARG A N 1
ATOM 665 C CA . ARG A 1 114 ? 5.399 -13.895 18.567 1.00 68.93 390 ARG A CA 1
ATOM 666 C C . ARG A 1 114 ? 6.231 -13.289 17.449 1.00 54.94 390 ARG A C 1
ATOM 667 O O . ARG A 1 114 ? 5.975 -12.163 17.016 1.00 54.87 390 ARG A O 1
ATOM 675 N N . PRO A 1 115 ? 7.263 -13.999 16.988 1.00 54.02 391 PRO A N 1
ATOM 676 C CA . PRO A 1 115 ? 8.232 -13.384 16.074 1.00 53.52 391 PRO A CA 1
ATOM 677 C C . PRO A 1 115 ? 7.626 -13.021 14.729 1.00 55.80 391 PRO A C 1
ATOM 678 O O . PRO A 1 115 ? 6.603 -13.556 14.301 1.00 62.20 391 PRO A O 1
ATOM 682 N N . VAL A 1 116 ? 8.298 -12.089 14.054 1.00 50.36 392 VAL A N 1
ATOM 683 C CA . VAL A 1 116 ? 7.957 -11.780 12.674 1.00 48.63 392 VAL A CA 1
ATOM 684 C C . VAL A 1 116 ? 8.265 -12.989 11.807 1.00 46.19 392 VAL A C 1
ATOM 685 O O . VAL A 1 116 ? 9.356 -13.567 11.884 1.00 42.21 392 VAL A O 1
ATOM 689 N N . THR A 1 117 ? 7.303 -13.386 10.981 1.00 48.87 393 THR A N 1
ATOM 690 C CA . THR A 1 117 ? 7.471 -14.504 10.060 1.00 50.82 393 THR A CA 1
ATOM 691 C C . THR A 1 117 ? 7.625 -13.955 8.650 1.00 45.12 393 THR A C 1
ATOM 692 O O . THR A 1 117 ? 6.715 -13.297 8.134 1.00 46.00 393 THR A O 1
ATOM 696 N N . LEU A 1 118 ? 8.774 -14.220 8.039 1.00 38.82 394 LEU A N 1
ATOM 697 C CA . LEU A 1 118 ? 9.022 -13.883 6.646 1.00 36.90 394 LEU A CA 1
ATOM 698 C C . LEU A 1 118 ? 8.872 -15.135 5.790 1.00 38.02 394 LEU A C 1
ATOM 699 O O . LEU A 1 118 ? 9.333 -16.218 6.165 1.00 41.32 394 LEU A O 1
ATOM 704 N N . THR A 1 119 ? 8.232 -14.977 4.641 1.00 35.16 395 THR A N 1
ATOM 705 C CA . THR A 1 119 ? 7.919 -16.080 3.747 1.00 41.83 395 THR A CA 1
ATOM 706 C C . THR A 1 119 ? 8.939 -16.175 2.622 1.00 34.28 395 THR A C 1
ATOM 707 O O . THR A 1 119 ? 9.750 -15.274 2.403 1.00 35.52 395 THR A O 1
ATOM 711 N N . GLU A 1 120 ? 8.879 -17.294 1.898 1.00 36.42 396 GLU A N 1
ATOM 712 C CA . GLU A 1 120 ? 9.647 -17.418 0.666 1.00 40.46 396 GLU A CA 1
ATOM 713 C C . GLU A 1 120 ? 9.396 -16.235 -0.252 1.00 39.03 396 GLU A C 1
ATOM 714 O O . GLU A 1 120 ? 10.319 -15.744 -0.908 1.00 39.33 396 GLU A O 1
ATOM 720 N N . MET A 1 121 ? 8.140 -15.778 -0.322 1.00 36.63 397 MET A N 1
ATOM 721 C CA . MET A 1 121 ? 7.806 -14.644 -1.175 1.00 34.88 397 MET A CA 1
ATOM 722 C C . MET A 1 121 ? 8.562 -13.396 -0.736 1.00 35.73 397 MET A C 1
ATOM 723 O O . MET A 1 121 ? 9.155 -12.697 -1.564 1.00 40.43 397 MET A O 1
ATOM 728 N N . ASN A 1 122 ? 8.562 -13.110 0.573 1.00 32.08 398 ASN A N 1
ATOM 729 C CA . ASN A 1 122 ? 9.334 -11.987 1.103 1.00 31.88 398 ASN A CA 1
ATOM 730 C C . ASN A 1 122 ? 10.806 -12.113 0.736 1.00 34.18 398 ASN A C 1
ATOM 731 O O . ASN A 1 122 ? 11.423 -11.156 0.250 1.00 37.16 398 ASN A O 1
ATOM 736 N N . TYR A 1 123 ? 11.388 -13.288 0.991 1.00 33.47 399 TYR A N 1
ATOM 737 C CA . TYR A 1 123 ? 12.818 -13.491 0.777 1.00 35.41 399 TYR A CA 1
ATOM 738 C C . TYR A 1 123 ? 13.194 -13.318 -0.685 1.00 37.42 399 TYR A C 1
ATOM 739 O O . TYR A 1 123 ? 14.284 -12.829 -1.000 1.00 35.65 399 TYR A O 1
ATOM 748 N N . SER A 1 124 ? 12.310 -13.731 -1.594 1.00 35.82 400 SER A N 1
ATOM 749 C CA . SER A 1 124 ? 12.577 -13.609 -3.019 1.00 39.71 400 SER A CA 1
ATOM 750 C C . SER A 1 124 ? 12.537 -12.167 -3.504 1.00 41.82 400 SER A C 1
ATOM 751 O O . SER A 1 124 ? 12.923 -11.908 -4.649 1.00 43.57 400 SER A O 1
ATOM 754 N N . LYS A 1 125 ? 12.089 -11.226 -2.670 1.00 40.70 401 LYS A N 1
ATOM 755 C CA . LYS A 1 125 ? 12.033 -9.824 -3.064 1.00 41.15 401 LYS A CA 1
ATOM 756 C C . LYS A 1 125 ? 13.308 -9.056 -2.742 1.00 35.94 401 LYS A C 1
ATOM 757 O O . LYS A 1 125 ? 13.457 -7.928 -3.219 1.00 34.97 401 LYS A O 1
ATOM 763 N N . TYR A 1 126 ? 14.215 -9.616 -1.939 1.00 37.81 402 TYR A N 1
ATOM 764 C CA . TYR A 1 126 ? 15.396 -8.866 -1.514 1.00 38.88 402 TYR A CA 1
ATOM 765 C C . TYR A 1 126 ? 16.194 -8.397 -2.725 1.00 40.98 402 TYR A C 1
ATOM 766 O O . TYR A 1 126 ? 16.507 -9.186 -3.621 1.00 42.68 402 TYR A O 1
ATOM 775 N N . GLY A 1 127 ? 16.518 -7.106 -2.750 1.00 37.70 403 GLY A N 1
ATOM 776 C CA . GLY A 1 127 ? 17.310 -6.540 -3.825 1.00 39.85 403 GLY A CA 1
ATOM 777 C C . GLY A 1 127 ? 16.619 -6.402 -5.163 1.00 42.92 403 GLY A C 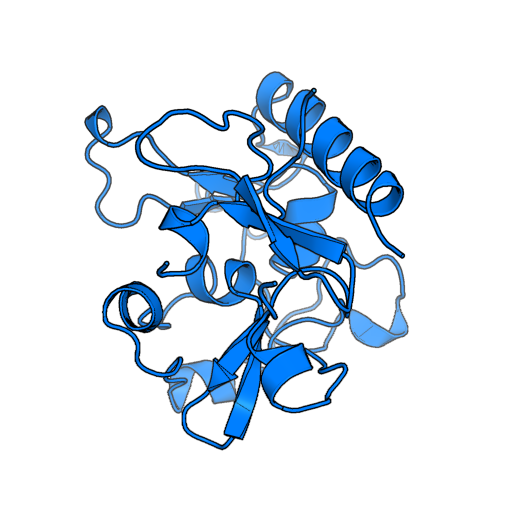1
ATOM 778 O O . GLY A 1 127 ? 17.282 -6.053 -6.144 1.00 44.87 403 GLY A O 1
ATOM 779 N N . ALA A 1 128 ? 15.307 -6.649 -5.238 1.00 42.32 404 ALA A N 1
ATOM 780 C CA . ALA A 1 128 ? 14.616 -6.627 -6.525 1.00 43.82 404 ALA A CA 1
ATOM 781 C C . ALA A 1 128 ? 14.471 -5.217 -7.089 1.00 43.02 404 ALA A C 1
ATOM 782 O O . ALA A 1 128 ? 14.481 -5.038 -8.313 1.00 46.52 404 ALA A O 1
ATOM 784 N N . LYS A 1 129 ? 14.317 -4.214 -6.230 1.00 39.56 405 LYS A N 1
ATOM 785 C CA . LYS A 1 129 ? 14.091 -2.839 -6.648 1.00 35.38 405 LYS A CA 1
ATOM 786 C C . LYS A 1 129 ? 15.200 -1.942 -6.114 1.00 40.63 405 LYS A C 1
ATOM 787 O O . LYS A 1 129 ? 15.929 -2.304 -5.187 1.00 44.36 405 LYS A O 1
ATOM 793 N N . GLU A 1 130 ? 15.325 -0.761 -6.710 1.00 36.63 406 GLU A N 1
ATOM 794 C CA . GLU A 1 130 ? 16.256 0.249 -6.225 1.00 38.59 406 GLU A CA 1
ATOM 795 C C . GLU A 1 130 ? 15.481 1.322 -5.478 1.00 36.80 406 GLU A C 1
ATOM 796 O O . GLU A 1 130 ? 14.498 1.864 -5.995 1.00 36.74 406 GLU A O 1
ATOM 802 N N . CYS A 1 131 ? 15.916 1.613 -4.258 1.00 33.06 407 CYS A N 1
ATOM 803 C CA . CYS A 1 131 ? 15.274 2.643 -3.460 1.00 30.62 407 CYS A CA 1
ATOM 804 C C . CYS A 1 131 ? 15.627 4.017 -4.010 1.00 29.70 407 CYS A C 1
ATOM 805 O O . CYS A 1 131 ? 16.804 4.358 -4.148 1.00 31.78 407 CYS A O 1
ATOM 808 N N . SER A 1 132 ? 14.604 4.811 -4.319 1.00 28.41 408 SER A N 1
ATOM 809 C CA . SER A 1 132 ? 14.834 6.136 -4.876 1.00 29.10 408 SER A CA 1
ATOM 810 C C . SER A 1 132 ? 15.147 7.182 -3.818 1.00 32.91 408 SER A C 1
ATOM 811 O O . SER A 1 132 ? 15.485 8.318 -4.174 1.00 36.82 408 SER A O 1
ATOM 814 N N . LEU A 1 133 ? 15.044 6.838 -2.535 1.00 30.96 409 LEU A N 1
ATOM 815 C CA . LEU A 1 133 ? 15.242 7.801 -1.459 1.00 26.04 409 LEU A CA 1
ATOM 816 C C . LEU A 1 133 ? 16.507 7.568 -0.642 1.00 31.98 409 LEU A C 1
ATOM 817 O O . LEU A 1 133 ? 16.714 8.275 0.348 1.00 38.03 409 LEU A O 1
ATOM 822 N N . CYS A 1 134 ? 17.351 6.611 -1.020 1.00 32.98 410 CYS A N 1
ATOM 823 C CA . CYS A 1 134 ? 18.477 6.231 -0.172 1.00 33.28 410 CYS A CA 1
ATOM 824 C C . CYS A 1 134 ? 19.498 7.363 -0.068 1.00 36.33 410 CYS A C 1
ATOM 825 O O . CYS A 1 134 ? 19.888 7.965 -1.071 1.00 39.65 410 CYS A O 1
ATOM 828 N N . GLU A 1 135 ? 19.927 7.656 1.161 1.00 40.96 411 GLU A N 1
ATOM 829 C CA . GLU A 1 135 ? 20.983 8.649 1.350 1.00 53.15 411 GLU A CA 1
ATOM 830 C C . GLU A 1 135 ? 22.330 8.110 0.890 1.00 48.70 411 GLU A C 1
ATOM 831 O O . GLU A 1 135 ? 23.158 8.854 0.349 1.00 47.24 411 GLU A O 1
ATOM 837 N N . ASP A 1 136 ? 22.561 6.820 1.094 1.00 42.07 412 ASP A N 1
ATOM 838 C CA . ASP A 1 136 ? 23.821 6.174 0.758 1.00 40.28 412 ASP A CA 1
ATOM 839 C C . ASP A 1 136 ? 23.597 5.287 -0.461 1.00 36.07 412 ASP A C 1
ATOM 840 O O . ASP A 1 136 ? 22.873 4.289 -0.386 1.00 36.07 412 ASP A O 1
ATOM 845 N N . THR A 1 137 ? 24.242 5.648 -1.573 1.00 34.82 413 THR A N 1
ATOM 846 C CA . THR A 1 137 ? 24.058 4.932 -2.833 1.00 40.49 413 THR A CA 1
ATOM 847 C C . THR A 1 137 ? 24.346 3.440 -2.699 1.00 40.17 413 THR A C 1
ATOM 848 O O . THR A 1 137 ? 23.706 2.624 -3.374 1.00 34.96 413 THR A O 1
ATOM 852 N N . ARG A 1 138 ? 25.271 3.061 -1.809 1.00 36.91 414 ARG A N 1
ATOM 853 C CA . ARG A 1 138 ? 25.692 1.665 -1.700 1.00 35.31 414 ARG A CA 1
ATOM 854 C C . ARG A 1 138 ? 24.550 0.728 -1.334 1.00 35.01 414 ARG A C 1
ATOM 855 O O . ARG A 1 138 ? 24.613 -0.471 -1.632 1.00 30.78 414 ARG A O 1
ATOM 863 N N . PHE A 1 139 ? 23.495 1.248 -0.704 1.00 36.70 415 PHE A N 1
ATOM 864 C CA . PHE A 1 139 ? 22.452 0.409 -0.130 1.00 33.24 415 PHE A CA 1
ATOM 865 C C . PHE A 1 139 ? 21.116 0.521 -0.860 1.00 33.07 415 PHE A C 1
ATOM 866 O O . PHE A 1 139 ? 20.135 -0.098 -0.429 1.00 36.03 415 PHE A O 1
ATOM 874 N N . ALA A 1 140 ? 21.065 1.261 -1.971 1.00 30.12 416 ALA A N 1
ATOM 875 C CA . ALA A 1 140 ? 19.796 1.478 -2.664 1.00 33.74 416 ALA A CA 1
ATOM 876 C C . ALA A 1 140 ? 19.162 0.174 -3.130 1.00 36.06 416 ALA A C 1
ATOM 877 O O . ALA A 1 140 ? 17.934 0.098 -3.267 1.00 35.46 416 ALA A O 1
ATOM 879 N N . ARG A 1 141 ? 19.967 -0.860 -3.381 1.00 37.16 417 ARG A N 1
ATOM 880 C CA . ARG A 1 141 ? 19.450 -2.133 -3.873 1.00 40.57 417 ARG A CA 1
ATOM 881 C C . ARG A 1 141 ? 19.498 -3.227 -2.814 1.00 41.32 417 ARG A C 1
ATOM 882 O O . ARG A 1 141 ? 19.609 -4.407 -3.141 1.00 48.99 417 ARG A O 1
ATOM 890 N N . THR A 1 142 ? 19.418 -2.859 -1.546 1.00 46.26 418 THR A N 1
ATOM 891 C CA . THR A 1 142 ? 19.370 -3.843 -0.478 1.00 50.01 418 THR A CA 1
ATOM 892 C C . THR A 1 142 ? 17.948 -3.965 0.046 1.00 43.02 418 THR A C 1
ATOM 893 O O . THR A 1 142 ? 17.124 -3.064 -0.111 1.00 45.79 418 THR A O 1
ATOM 897 N N . GLY A 1 143 ? 17.678 -5.090 0.695 1.00 39.52 419 GLY A N 1
ATOM 898 C CA . GLY A 1 143 ? 16.415 -5.249 1.364 1.00 33.95 419 GLY A CA 1
ATOM 899 C C . GLY A 1 143 ? 15.259 -5.211 0.386 1.00 34.27 419 GLY A C 1
ATOM 900 O O . GLY A 1 143 ? 15.383 -5.555 -0.794 1.00 30.17 419 GLY A O 1
ATOM 901 N N . VAL A 1 144 ? 14.116 -4.769 0.893 1.00 28.39 420 VAL A N 1
ATOM 902 C CA . VAL A 1 144 ? 12.859 -4.816 0.164 1.00 28.17 420 VAL A CA 1
ATOM 903 C C . VAL A 1 144 ? 12.281 -3.409 0.124 1.00 28.33 420 VAL A C 1
ATOM 904 O O . VAL A 1 144 ? 12.202 -2.735 1.157 1.00 35.85 420 VAL A O 1
ATOM 908 N N . CYS A 1 145 ? 11.910 -2.956 -1.068 1.00 29.07 421 CYS A N 1
ATOM 909 C CA . CYS A 1 145 ? 11.264 -1.662 -1.222 1.00 28.93 421 CYS A CA 1
ATOM 910 C C . CYS A 1 145 ? 9.754 -1.824 -1.232 1.00 27.11 421 CYS A C 1
ATOM 911 O O . CYS A 1 145 ? 9.226 -2.868 -1.626 1.00 28.67 421 CYS A O 1
ATOM 914 N N . ILE A 1 146 ? 9.063 -0.768 -0.802 1.00 24.62 422 ILE A N 1
ATOM 915 C CA . ILE A 1 146 ? 7.628 -0.626 -1.016 1.00 26.21 422 ILE A CA 1
ATOM 916 C C . ILE A 1 146 ? 7.444 0.440 -2.080 1.00 28.24 422 ILE A C 1
ATOM 917 O O . ILE A 1 146 ? 8.404 1.117 -2.465 1.00 29.16 422 ILE A O 1
ATOM 922 N N . SER A 1 147 ? 6.212 0.629 -2.529 1.00 29.93 423 SER A N 1
ATOM 923 C CA . SER A 1 147 ? 5.935 1.614 -3.559 1.00 31.48 423 SER A CA 1
ATOM 924 C C . SER A 1 147 ? 4.888 2.606 -3.086 1.00 34.86 423 SER A C 1
ATOM 925 O O . SER A 1 147 ? 4.177 2.377 -2.103 1.00 31.08 423 SER A O 1
ATOM 928 N N . CYS A 1 148 ? 4.795 3.713 -3.825 1.00 30.90 424 CYS A N 1
ATOM 929 C CA . CYS A 1 148 ? 3.765 4.704 -3.558 1.00 31.46 424 CYS A CA 1
ATOM 930 C C . CYS A 1 148 ? 2.394 4.089 -3.796 1.00 32.24 424 CYS A C 1
ATOM 931 O O . CYS A 1 148 ? 2.206 3.285 -4.715 1.00 31.56 424 CYS A O 1
ATOM 934 N N . ASP A 1 149 ? 1.425 4.476 -2.972 1.00 31.48 425 ASP A N 1
ATOM 935 C CA . ASP A 1 149 ? 0.094 3.886 -3.025 1.00 30.40 425 ASP A CA 1
ATOM 936 C C . ASP A 1 149 ? -0.927 4.750 -3.757 1.00 32.28 425 ASP A C 1
ATOM 937 O O . ASP A 1 149 ? -2.109 4.398 -3.782 1.00 30.51 425 ASP A O 1
ATOM 942 N N . ALA A 1 150 ? -0.508 5.857 -4.358 1.00 31.01 426 ALA A N 1
ATOM 943 C CA . ALA A 1 150 ? -1.423 6.718 -5.095 1.00 28.01 426 ALA A CA 1
ATOM 944 C C . ALA A 1 150 ? -1.584 6.191 -6.513 1.00 34.24 426 ALA A C 1
ATOM 945 O O . ALA A 1 150 ? -0.596 5.845 -7.171 1.00 35.70 426 ALA A O 1
ATOM 947 N N . GLY A 1 151 ? -2.833 6.121 -6.973 1.00 44.04 427 GLY A N 1
ATOM 948 C CA . GLY A 1 151 ? -3.155 5.599 -8.287 1.00 44.29 427 GLY A CA 1
ATOM 949 C C . GLY A 1 151 ? -2.375 4.360 -8.674 1.00 43.99 427 GLY A C 1
ATOM 950 O O . GLY A 1 151 ? -2.389 3.354 -7.958 1.00 45.12 427 GLY A O 1
ATOM 951 N N . MET A 1 152 ? -1.675 4.436 -9.803 1.00 42.06 428 MET A N 1
ATOM 952 C CA . MET A 1 152 ? -0.771 3.386 -10.253 1.00 44.17 428 MET A CA 1
ATOM 953 C C . MET A 1 152 ? 0.682 3.851 -10.213 1.00 44.30 428 MET A C 1
ATOM 954 O O . MET A 1 152 ? 1.507 3.406 -11.015 1.00 46.70 428 MET A O 1
ATOM 959 N N . CYS A 1 153 ? 0.999 4.758 -9.289 1.00 41.90 429 CYS A N 1
ATOM 960 C CA . CYS A 1 153 ? 2.350 5.294 -9.184 1.00 37.77 429 CYS A CA 1
ATOM 961 C C . CYS A 1 153 ? 3.344 4.193 -8.833 1.00 40.56 429 CYS A C 1
ATOM 962 O O . CYS A 1 153 ? 3.109 3.383 -7.932 1.00 46.82 429 CYS A O 1
ATOM 965 N N . ARG A 1 154 ? 4.469 4.176 -9.545 1.00 34.91 430 ARG A N 1
ATOM 966 C CA . ARG A 1 154 ? 5.510 3.196 -9.274 1.00 41.66 430 ARG A CA 1
ATOM 967 C C . ARG A 1 154 ? 6.802 3.878 -8.833 1.00 42.49 430 ARG A C 1
ATOM 968 O O . ARG A 1 154 ? 7.802 3.848 -9.552 1.00 53.64 430 ARG A O 1
ATOM 976 N N . SER A 1 155 ? 6.783 4.500 -7.661 1.00 36.93 431 SER A N 1
ATOM 977 C CA . SER A 1 155 ? 7.985 5.017 -7.015 1.00 30.11 431 SER A CA 1
ATOM 978 C C . SER A 1 155 ? 8.337 4.090 -5.864 1.00 30.94 431 SER A C 1
ATOM 979 O O . SER A 1 155 ? 7.488 3.821 -5.014 1.00 34.97 431 SER A O 1
ATOM 982 N N . PHE A 1 156 ? 9.583 3.618 -5.826 1.00 30.82 432 PHE A N 1
ATOM 983 C CA . PHE A 1 156 ? 10.000 2.615 -4.851 1.00 29.99 432 PHE A CA 1
ATOM 984 C C . PHE A 1 156 ? 10.966 3.196 -3.825 1.00 29.36 432 PHE A C 1
ATOM 985 O O . PHE A 1 156 ? 11.830 4.017 -4.155 1.00 27.94 432 PHE A O 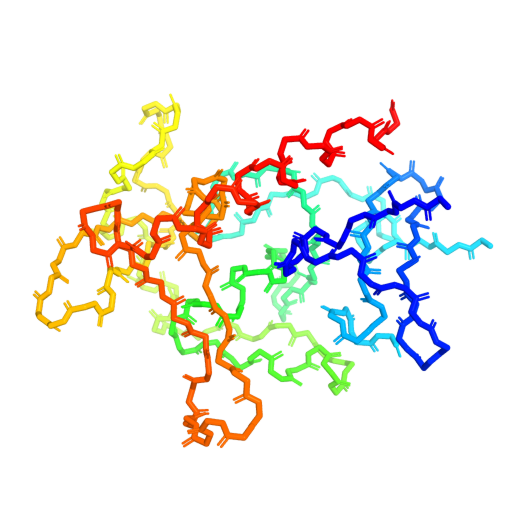1
ATOM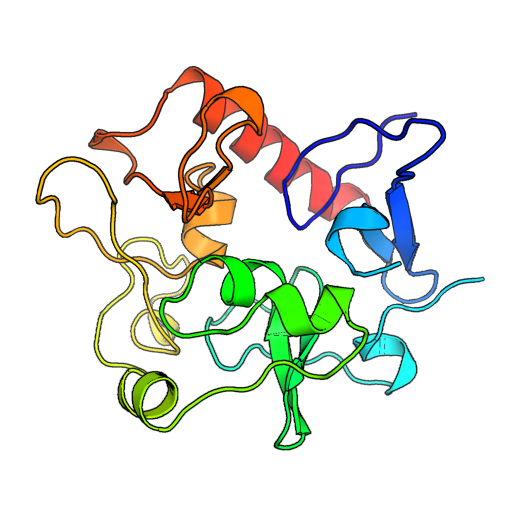 993 N N . PHE A 1 157 ? 10.835 2.732 -2.583 1.00 29.40 433 PHE A N 1
ATOM 994 C CA . PHE A 1 157 ? 11.708 3.181 -1.508 1.00 24.87 433 PHE A CA 1
ATOM 995 C C . PHE A 1 157 ? 11.646 2.197 -0.349 1.00 23.41 433 PHE A C 1
ATOM 996 O O . PHE A 1 157 ? 10.647 1.503 -0.156 1.00 23.67 433 PHE A O 1
ATOM 1004 N N . HIS A 1 158 ? 12.730 2.148 0.425 1.00 25.60 434 HIS A N 1
ATOM 1005 C CA . HIS A 1 158 ? 12.696 1.400 1.674 1.00 22.50 434 HIS A CA 1
ATOM 1006 C C . HIS A 1 158 ? 11.680 2.028 2.612 1.00 24.89 434 HIS A C 1
ATOM 1007 O O . HIS A 1 158 ? 11.433 3.236 2.570 1.00 26.87 434 HIS A O 1
ATOM 1014 N N . VAL A 1 159 ? 11.113 1.202 3.496 1.00 23.84 435 VAL A N 1
ATOM 1015 C CA . VAL A 1 159 ? 10.121 1.702 4.444 1.00 23.96 435 VAL A CA 1
ATOM 1016 C C . VAL A 1 159 ? 10.723 2.783 5.331 1.00 25.96 435 VAL A C 1
ATOM 1017 O O . VAL A 1 159 ? 10.093 3.811 5.594 1.00 26.75 435 VAL A O 1
ATOM 1021 N N . THR A 1 160 ? 11.951 2.566 5.814 1.00 26.32 436 THR A N 1
ATOM 1022 C CA . THR A 1 160 ? 12.564 3.534 6.719 1.00 28.60 436 THR A CA 1
ATOM 1023 C C . THR A 1 160 ? 13.045 4.780 5.988 1.00 28.62 436 THR A C 1
ATOM 1024 O O . THR A 1 160 ? 13.086 5.865 6.582 1.00 28.25 436 THR A O 1
ATOM 1028 N N . CYS A 1 161 ? 13.415 4.646 4.713 1.00 26.81 437 CYS A N 1
ATOM 1029 C CA . CYS A 1 161 ? 13.740 5.821 3.917 1.00 29.69 437 CYS A CA 1
ATOM 1030 C C . CYS A 1 161 ? 12.500 6.676 3.693 1.00 30.75 437 CYS A C 1
ATOM 1031 O O . CYS A 1 161 ? 12.553 7.906 3.809 1.00 30.40 437 CYS A O 1
ATOM 1034 N N . ALA A 1 162 ? 11.366 6.033 3.399 1.00 25.79 438 ALA A N 1
ATOM 1035 C CA . ALA A 1 162 ? 10.109 6.765 3.304 1.00 29.08 438 ALA A CA 1
ATOM 1036 C C . ALA A 1 162 ? 9.721 7.355 4.652 1.00 30.86 438 ALA A C 1
ATOM 1037 O O . ALA A 1 162 ? 9.201 8.476 4.722 1.00 29.93 438 ALA A O 1
ATOM 1039 N N . GLN A 1 163 ? 9.972 6.620 5.740 1.00 26.81 439 GLN A N 1
ATOM 1040 C CA . GLN A 1 163 ? 9.629 7.144 7.058 1.00 26.79 439 GLN A CA 1
ATOM 1041 C C . GLN A 1 163 ? 10.371 8.446 7.323 1.00 28.70 439 GLN A C 1
ATOM 1042 O O . GLN A 1 163 ? 9.797 9.407 7.851 1.00 31.29 439 GLN A O 1
ATOM 1048 N N . ARG A 1 164 ? 11.649 8.490 6.945 1.00 28.68 440 ARG A N 1
ATOM 1049 C CA . ARG A 1 164 ? 12.476 9.669 7.173 1.00 30.50 440 ARG A CA 1
ATOM 1050 C C . ARG A 1 164 ? 11.935 10.872 6.418 1.00 31.59 440 ARG A C 1
ATOM 1051 O O . ARG A 1 164 ? 12.017 12.008 6.900 1.00 31.30 440 ARG A O 1
ATOM 1059 N N . GLU A 1 165 ? 11.385 10.644 5.236 1.00 29.47 441 GLU A N 1
ATOM 1060 C CA . GLU A 1 165 ? 10.844 11.728 4.423 1.00 27.19 441 GLU A CA 1
ATOM 1061 C C . GLU A 1 165 ? 9.395 12.067 4.767 1.00 30.44 441 GLU A C 1
ATOM 1062 O O . GLU A 1 165 ? 8.792 12.913 4.084 1.00 29.16 441 GLU A O 1
ATOM 1068 N N . GLY A 1 166 ? 8.830 11.440 5.798 1.00 27.37 442 GLY A N 1
ATOM 1069 C CA . GLY A 1 166 ? 7.482 11.758 6.233 1.00 26.90 442 GLY A CA 1
ATOM 1070 C C . GLY A 1 166 ? 6.398 11.163 5.356 1.00 24.25 442 GLY A C 1
ATOM 1071 O O . GLY A 1 166 ? 5.304 11.729 5.257 1.00 28.56 442 GLY A O 1
ATOM 1072 N N . LEU A 1 167 ? 6.670 10.032 4.718 1.00 26.90 443 LEU A N 1
ATOM 1073 C CA . LEU A 1 167 ? 5.798 9.499 3.672 1.00 24.10 443 LEU A CA 1
ATOM 1074 C C . LEU A 1 167 ? 4.910 8.345 4.130 1.00 30.51 443 LEU A C 1
ATOM 1075 O O . LEU A 1 167 ? 4.035 7.920 3.370 1.00 29.38 443 LEU A O 1
ATOM 1080 N N . LEU A 1 168 ? 5.106 7.821 5.338 1.00 27.59 444 LEU A N 1
ATOM 1081 C CA . LEU A 1 168 ? 4.329 6.687 5.825 1.00 26.27 444 LEU A CA 1
ATOM 1082 C C . LEU A 1 168 ? 3.115 7.191 6.588 1.00 29.48 444 LEU A C 1
ATOM 1083 O O . LEU A 1 168 ? 3.230 8.083 7.434 1.00 29.57 444 LEU A O 1
ATOM 1088 N N . SER A 1 169 ? 1.950 6.615 6.281 1.00 27.33 445 SER A N 1
ATOM 1089 C CA . SER A 1 169 ? 0.701 6.982 6.927 1.00 29.28 445 SER A CA 1
ATOM 1090 C C . SER A 1 169 ? -0.003 5.740 7.451 1.00 28.94 445 SER A C 1
ATOM 1091 O O . SER A 1 169 ? 0.170 4.633 6.933 1.00 27.70 445 SER A O 1
ATOM 1094 N N . GLU A 1 170 ? -0.811 5.939 8.485 1.00 30.36 446 GLU A N 1
ATOM 1095 C CA . GLU A 1 170 ? -1.722 4.911 8.971 1.00 31.24 446 GLU A CA 1
ATOM 1096 C C . GLU A 1 170 ? -3.121 5.505 8.995 1.00 34.83 446 GLU A C 1
ATOM 1097 O O . GLU A 1 170 ? -3.342 6.538 9.630 1.00 34.92 446 GLU A O 1
ATOM 1103 N N . ALA A 1 171 ? -4.057 4.863 8.298 1.00 32.09 447 ALA A N 1
ATOM 1104 C CA . ALA A 1 171 ? -5.436 5.330 8.302 1.00 32.55 447 ALA A CA 1
ATOM 1105 C C . ALA A 1 171 ? -6.048 5.189 9.692 1.00 33.52 447 ALA A C 1
ATOM 1106 O O . ALA A 1 171 ? -5.728 4.269 10.449 1.00 33.17 447 ALA A O 1
ATOM 1108 N N . ALA A 1 172 ? -6.939 6.116 10.031 1.00 34.60 448 ALA A N 1
ATOM 1109 C CA . ALA A 1 172 ? -7.637 6.006 11.301 1.00 39.47 448 ALA A CA 1
ATOM 1110 C C . ALA A 1 172 ? -8.596 4.816 11.292 1.00 43.28 448 ALA A C 1
ATOM 1111 O O . ALA A 1 172 ? -9.033 4.339 10.238 1.00 42.86 448 ALA A O 1
ATOM 1113 N N . ALA A 1 173 ? -8.929 4.347 12.498 1.00 39.56 449 ALA A N 1
ATOM 1114 C CA . ALA A 1 173 ? -9.846 3.218 12.646 1.00 46.11 449 ALA A CA 1
ATOM 1115 C C . ALA A 1 173 ? -11.186 3.486 11.971 1.00 50.28 449 ALA A C 1
ATOM 1116 O O . ALA A 1 173 ? -11.761 2.591 11.341 1.00 50.44 449 ALA A O 1
ATOM 1118 N N . GLU A 1 174 ? -11.704 4.710 12.098 1.00 50.58 450 GLU A N 1
ATOM 1119 C CA . GLU A 1 174 ? -12.993 5.039 11.502 1.00 57.99 450 GLU A CA 1
ATOM 1120 C C . GLU A 1 174 ? -12.948 5.052 9.981 1.00 52.59 450 GLU A C 1
ATOM 1121 O O . GLU A 1 174 ? -14.006 5.027 9.346 1.00 49.63 450 GLU A O 1
ATOM 1127 N N . GLU A 1 175 ? -11.756 5.102 9.384 1.00 48.34 451 GLU A N 1
ATOM 1128 C CA . GLU A 1 175 ? -11.663 5.093 7.929 1.00 49.39 451 GLU A CA 1
ATOM 1129 C C . GLU A 1 175 ? -11.964 3.721 7.337 1.00 45.23 451 GLU A C 1
ATOM 1130 O O . GLU A 1 175 ? -12.271 3.633 6.144 1.00 42.67 451 GLU A O 1
ATOM 1136 N N . ASP A 1 176 ? -11.873 2.658 8.135 1.00 43.24 452 ASP A N 1
ATOM 1137 C CA . ASP A 1 176 ? -12.311 1.318 7.745 1.00 47.48 452 ASP A CA 1
ATOM 1138 C C . ASP A 1 176 ? -11.622 0.847 6.460 1.00 43.22 452 ASP A C 1
ATOM 1139 O O . ASP A 1 176 ? -12.260 0.473 5.469 1.00 42.10 452 ASP A O 1
ATOM 1144 N N . ILE A 1 177 ? -10.293 0.875 6.498 1.00 34.97 453 ILE A N 1
ATOM 1145 C CA . ILE A 1 177 ? -9.445 0.365 5.425 1.00 35.66 453 ILE A CA 1
ATOM 1146 C C . ILE A 1 177 ? -8.789 -0.917 5.929 1.00 38.58 453 ILE A C 1
ATOM 1147 O O . ILE A 1 177 ? -8.181 -0.918 7.004 1.00 35.25 453 ILE A O 1
ATOM 1152 N N . ALA A 1 178 ? -8.918 -2.003 5.154 1.00 32.26 454 ALA A N 1
ATOM 1153 C CA . ALA A 1 178 ? -8.510 -3.326 5.631 1.00 36.04 454 ALA A CA 1
ATOM 1154 C C . ALA A 1 178 ? -7.022 -3.368 5.960 1.00 34.25 454 ALA A C 1
ATOM 1155 O O . ALA A 1 178 ? -6.624 -3.895 7.002 1.00 38.35 454 ALA A O 1
ATOM 1157 N N . ASP A 1 179 ? -6.182 -2.819 5.076 1.00 32.25 455 ASP A N 1
ATOM 1158 C CA . ASP A 1 179 ? -4.764 -2.584 5.323 1.00 30.09 455 ASP A CA 1
ATOM 1159 C C . ASP A 1 179 ? -4.609 -1.091 5.578 1.00 30.70 455 ASP A C 1
ATOM 1160 O O . ASP A 1 179 ? -4.557 -0.305 4.620 1.00 27.87 455 ASP A O 1
ATOM 1165 N N . PRO A 1 180 ? -4.562 -0.639 6.833 1.00 31.75 456 PRO A N 1
ATOM 1166 C CA . PRO A 1 180 ? -4.530 0.803 7.100 1.00 32.22 456 PRO A CA 1
ATOM 1167 C C . PRO A 1 180 ? -3.186 1.461 6.835 1.00 28.22 456 PRO A C 1
ATOM 1168 O O . PRO A 1 180 ? -3.096 2.692 6.900 1.00 27.56 456 PRO A O 1
ATOM 1172 N N . PHE A 1 181 ? -2.137 0.704 6.538 1.00 26.79 457 PHE A N 1
ATOM 1173 C CA . PHE A 1 181 ? -0.806 1.271 6.381 1.00 28.53 457 PHE A CA 1
ATOM 1174 C C . PHE A 1 181 ? -0.537 1.549 4.909 1.00 27.96 457 PHE A C 1
ATOM 1175 O O . PHE A 1 181 ? -0.530 0.627 4.092 1.00 31.49 457 PHE A O 1
ATOM 1183 N N . PHE A 1 182 ? -0.305 2.815 4.571 1.00 27.23 458 PHE A N 1
ATOM 1184 C CA . PHE A 1 182 ? -0.031 3.171 3.190 1.00 27.53 458 PHE A CA 1
ATOM 1185 C C . PHE A 1 182 ? 1.061 4.229 3.138 1.00 27.14 458 PHE A C 1
ATOM 1186 O O . PHE A 1 182 ? 1.388 4.876 4.139 1.00 24.97 458 PHE A O 1
ATOM 1194 N N . ALA A 1 183 ? 1.633 4.385 1.950 1.00 24.20 459 ALA A N 1
ATOM 1195 C CA . ALA A 1 183 ? 2.720 5.321 1.730 1.00 27.15 459 ALA A CA 1
ATOM 1196 C C . ALA A 1 183 ? 2.564 5.997 0.375 1.00 28.94 459 ALA A C 1
ATOM 1197 O O . ALA A 1 183 ? 2.152 5.369 -0.602 1.00 28.67 459 ALA A O 1
ATOM 1199 N N . TYR A 1 184 ? 2.943 7.272 0.324 1.00 31.85 460 TYR A N 1
ATOM 1200 C CA . TYR A 1 184 ? 2.906 8.078 -0.891 1.00 30.00 460 TYR A CA 1
ATOM 1201 C C . TYR A 1 184 ? 4.290 8.635 -1.177 1.00 32.65 460 TYR A C 1
ATOM 1202 O O . TYR A 1 184 ? 5.006 9.047 -0.256 1.00 30.43 460 TYR A O 1
ATOM 1211 N N . CYS A 1 185 ? 4.660 8.683 -2.453 1.00 25.16 461 CYS A N 1
ATOM 1212 C CA . CYS A 1 185 ? 5.910 9.353 -2.778 1.00 25.71 461 CYS A CA 1
ATOM 1213 C C . CYS A 1 185 ? 5.771 10.850 -2.495 1.00 26.58 461 CYS A C 1
ATOM 1214 O O . CYS A 1 185 ? 4.684 11.352 -2.187 1.00 27.59 461 CYS A O 1
ATOM 1217 N N . LYS A 1 186 ? 6.884 11.576 -2.615 1.00 28.10 462 LYS A N 1
ATOM 1218 C CA . LYS A 1 186 ? 6.853 13.011 -2.328 1.00 26.85 462 LYS A CA 1
ATOM 1219 C C . LYS A 1 186 ? 5.882 13.751 -3.241 1.00 28.24 462 LYS A C 1
ATOM 1220 O O . LYS A 1 186 ? 5.258 14.732 -2.824 1.00 28.84 462 LYS A O 1
ATOM 1226 N N . GLN A 1 187 ? 5.744 13.306 -4.486 1.00 30.86 463 GLN A N 1
ATOM 1227 C CA . GLN A 1 187 ? 4.855 14.025 -5.394 1.00 35.16 463 GLN A CA 1
ATOM 1228 C C . GLN A 1 187 ? 3.393 13.874 -4.991 1.00 29.23 463 GLN A C 1
ATOM 1229 O O . GLN A 1 187 ? 2.588 14.776 -5.244 1.00 30.08 463 GLN A O 1
ATOM 1235 N N . HIS A 1 188 ? 3.037 12.773 -4.334 1.00 26.93 464 HIS A N 1
ATOM 1236 C CA . HIS A 1 188 ? 1.643 12.460 -4.056 1.00 25.73 464 HIS A CA 1
ATOM 1237 C C . HIS A 1 188 ? 1.266 12.566 -2.586 1.00 26.66 464 HIS A C 1
ATOM 1238 O O . HIS A 1 188 ? 0.111 12.304 -2.237 1.00 28.58 464 HIS A O 1
ATOM 1245 N N . ALA A 1 189 ? 2.196 12.949 -1.721 1.00 29.10 465 ALA A N 1
ATOM 1246 C CA . ALA A 1 189 ? 1.951 12.930 -0.288 1.00 34.00 465 ALA A CA 1
ATOM 1247 C C . ALA A 1 189 ? 1.135 14.142 0.156 1.00 33.42 465 ALA A C 1
ATOM 1248 O O . ALA A 1 189 ? 1.117 15.186 -0.492 1.00 31.54 465 ALA A O 1
ATOM 1250 N N . ASP A 1 190 ? 0.457 13.980 1.289 1.00 29.72 466 ASP A N 1
ATOM 1251 C CA . ASP A 1 190 ? -0.148 15.100 1.993 1.00 29.13 466 ASP A CA 1
ATOM 1252 C C . ASP A 1 190 ? 0.961 15.986 2.548 1.00 32.00 466 ASP A C 1
ATOM 1253 O O . ASP A 1 190 ? 1.754 15.538 3.384 1.00 28.45 466 ASP A O 1
ATOM 1258 N N . ARG A 1 191 ? 1.021 17.241 2.095 1.00 29.42 467 ARG A N 1
ATOM 1259 C CA . ARG A 1 191 ? 2.150 18.094 2.478 1.00 32.14 467 ARG A CA 1
ATOM 1260 C C . ARG A 1 191 ? 2.158 18.381 3.977 1.00 31.69 467 ARG A C 1
ATOM 1261 O O . ARG A 1 191 ? 3.229 18.433 4.603 1.00 30.51 467 ARG A O 1
ATOM 1269 N N . PHE A 1 192 ? 0.980 18.589 4.568 1.00 26.65 468 PHE A N 1
ATOM 1270 C CA . PHE A 1 192 ? 0.905 18.820 6.008 1.00 29.44 468 PHE A CA 1
ATOM 1271 C C . PHE A 1 192 ? 1.436 17.620 6.781 1.00 34.87 468 PHE A C 1
ATOM 1272 O O . PHE A 1 192 ? 2.238 17.760 7.719 1.00 34.36 468 PHE A O 1
ATOM 1280 N N . ASP A 1 193 ? 0.988 16.423 6.395 1.00 30.50 469 ASP A N 1
ATOM 1281 C CA . ASP A 1 193 ? 1.410 15.207 7.079 1.00 31.59 469 ASP A CA 1
ATOM 1282 C C . ASP A 1 193 ? 2.908 14.988 6.948 1.00 30.30 469 ASP A C 1
ATOM 1283 O O . ASP A 1 193 ? 3.572 14.635 7.928 1.00 31.08 469 ASP A O 1
ATOM 1288 N N . ARG A 1 194 ? 3.462 15.197 5.749 1.00 30.27 470 ARG A N 1
ATOM 1289 C CA . ARG A 1 194 ? 4.913 15.105 5.579 1.00 30.36 470 ARG A CA 1
ATOM 1290 C C . ARG A 1 194 ? 5.647 16.025 6.536 1.00 31.91 470 ARG A C 1
ATOM 1291 O O . ARG A 1 194 ? 6.671 15.645 7.117 1.00 32.45 470 ARG A O 1
ATOM 1299 N N . LYS A 1 195 ? 5.153 17.252 6.687 1.00 30.23 471 LYS A N 1
ATOM 1300 C CA . LYS A 1 195 ? 5.895 18.263 7.429 1.00 35.57 471 LYS A CA 1
ATOM 1301 C C . LYS A 1 195 ? 6.074 17.860 8.892 1.00 32.50 471 LYS A C 1
ATOM 1302 O O . LYS A 1 195 ? 7.190 17.882 9.423 1.00 32.13 471 LYS A O 1
ATOM 1308 N N . TRP A 1 196 ? 4.990 17.482 9.570 1.00 32.00 472 TRP A N 1
ATOM 1309 C CA . TRP A 1 196 ? 5.161 17.162 10.986 1.00 36.11 472 TRP A CA 1
ATOM 1310 C C . TRP A 1 196 ? 5.810 15.795 11.178 1.00 35.01 472 TRP A C 1
ATOM 1311 O O . TRP A 1 196 ? 6.501 15.579 12.182 1.00 30.80 472 TRP A O 1
ATOM 1322 N N . LYS A 1 197 ? 5.654 14.876 10.220 1.00 30.03 473 LYS A N 1
ATOM 1323 C CA . LYS A 1 197 ? 6.350 13.595 10.340 1.00 28.28 473 LYS A CA 1
ATOM 1324 C C . LYS A 1 197 ? 7.852 13.756 10.133 1.00 30.89 473 LYS A C 1
ATOM 1325 O O . LYS A 1 197 ? 8.652 13.162 10.865 1.00 29.28 473 LYS A O 1
ATOM 1331 N N . ARG A 1 198 ? 8.259 14.535 9.124 1.00 30.15 474 ARG A N 1
ATOM 1332 C CA . ARG A 1 198 ? 9.687 14.783 8.941 1.00 36.72 474 ARG A CA 1
ATOM 1333 C C . ARG A 1 198 ? 10.278 15.466 10.169 1.00 37.29 474 ARG A C 1
ATOM 1334 O O . ARG A 1 198 ? 11.393 15.141 10.601 1.00 35.94 474 ARG A O 1
ATOM 1342 N N . LYS A 1 199 ? 9.529 16.402 10.753 1.00 37.67 475 LYS A N 1
ATOM 1343 C CA . LYS A 1 199 ? 9.996 17.097 11.948 1.00 44.29 475 LYS A CA 1
ATOM 1344 C C . LYS A 1 199 ? 10.161 16.130 13.117 1.00 39.31 475 LYS A C 1
ATOM 1345 O O . LYS A 1 199 ? 11.176 16.155 13.822 1.00 39.40 475 LYS A O 1
ATOM 1351 N N . ASN A 1 200 ? 9.177 15.255 13.331 1.00 36.36 476 ASN A N 1
ATOM 1352 C CA . ASN A 1 200 ? 9.267 14.324 14.452 1.00 36.47 476 ASN A CA 1
ATOM 1353 C C . ASN A 1 200 ? 10.340 13.269 14.225 1.00 35.13 476 ASN A C 1
ATOM 1354 O O . ASN A 1 200 ? 11.000 12.846 15.181 1.00 32.64 476 ASN A O 1
ATOM 1359 N N . TYR A 1 201 ? 10.538 12.837 12.979 1.00 35.77 477 TYR A N 1
ATOM 1360 C CA . TYR A 1 201 ? 11.647 11.934 12.694 1.00 36.69 477 TYR A CA 1
ATOM 1361 C C . TYR A 1 201 ? 12.978 12.569 13.080 1.00 42.66 477 TYR A C 1
ATOM 1362 O O . TYR A 1 201 ? 13.820 11.933 13.722 1.00 40.31 477 TYR A O 1
ATOM 1371 N N . LEU A 1 202 ? 13.187 13.830 12.696 1.00 44.17 478 LEU A N 1
ATOM 1372 C CA . LEU A 1 202 ? 14.436 14.506 13.035 1.00 46.48 478 LEU A CA 1
ATOM 1373 C C . LEU A 1 202 ? 14.619 14.619 14.543 1.00 48.10 478 LEU A C 1
ATOM 1374 O O . LEU A 1 202 ? 15.737 14.480 15.052 1.00 49.75 478 LEU A O 1
ATOM 1379 N N . ALA A 1 203 ? 13.532 14.857 15.277 1.00 47.13 479 ALA A N 1
ATOM 1380 C CA . ALA A 1 203 ? 13.641 15.008 16.720 1.00 50.34 479 ALA A CA 1
ATOM 1381 C C . ALA A 1 203 ? 13.985 13.699 17.425 1.00 53.61 479 ALA A C 1
ATOM 1382 O O . ALA A 1 203 ? 14.434 13.737 18.578 1.00 49.38 479 ALA A O 1
ATOM 1384 N N . LEU A 1 204 ? 13.816 12.551 16.754 1.00 47.93 480 LEU A N 1
ATOM 1385 C CA . LEU A 1 204 ? 14.101 11.263 17.387 1.00 48.23 480 LEU A CA 1
ATOM 1386 C C . LEU A 1 204 ? 15.566 11.132 17.777 1.00 56.31 480 LEU A C 1
ATOM 1387 O O . LEU A 1 204 ? 15.881 10.590 18.841 1.00 58.05 480 LEU A O 1
ATOM 1392 N N . GLN A 1 205 ? 16.477 11.593 16.916 1.00 62.85 481 GLN A N 1
ATOM 1393 C CA . GLN A 1 205 ? 17.902 11.495 17.221 1.00 74.03 481 GLN A CA 1
ATOM 1394 C C . GLN A 1 205 ? 18.268 12.224 18.509 1.00 77.25 481 GLN A C 1
ATOM 1395 O O . GLN A 1 205 ? 19.254 11.854 19.160 1.00 75.91 481 GLN A O 1
ATOM 1401 N N . SER A 1 206 ? 17.484 13.231 18.902 1.00 73.20 482 SER A N 1
ATOM 1402 C CA . SER A 1 206 ? 17.787 13.990 20.110 1.00 71.51 482 SER A CA 1
ATOM 1403 C C . SER A 1 206 ? 17.599 13.158 21.373 1.00 68.54 482 SER A C 1
ATOM 1404 O O . SER A 1 206 ? 18.229 13.443 22.397 1.00 69.08 482 SER A O 1
ATOM 1407 N N . TYR A 1 207 ? 16.745 12.139 21.330 1.00 63.72 483 TYR A N 1
ATOM 1408 C CA . TYR A 1 207 ? 16.447 11.324 22.500 1.00 67.54 483 TYR A CA 1
ATOM 1409 C C . TYR A 1 207 ? 17.369 10.121 22.645 1.00 72.25 483 TYR A C 1
ATOM 1410 O O . TYR A 1 207 ? 17.259 9.390 23.635 1.00 72.41 483 TYR A O 1
ATOM 1419 N N . CYS A 1 208 ? 18.264 9.891 21.692 1.00 72.36 484 CYS A N 1
ATOM 1420 C CA . CYS A 1 208 ? 19.118 8.719 21.762 1.00 76.65 484 CYS A CA 1
ATOM 1421 C C . CYS A 1 208 ? 20.293 8.963 22.705 1.00 84.19 484 CYS A C 1
ATOM 1422 O O . CYS A 1 208 ? 20.610 10.097 23.073 1.00 85.53 484 CYS A O 1
ATOM 1425 N N . LYS A 1 209 ? 20.941 7.872 23.090 1.00 94.08 485 LYS A N 1
ATOM 1426 C CA . LYS A 1 209 ? 22.057 7.924 24.025 1.00 98.13 485 LYS A CA 1
ATOM 1427 C C . LYS A 1 209 ? 23.293 8.567 23.403 1.00 105.04 485 LYS A C 1
ATOM 1428 O O . LYS A 1 209 ? 23.432 9.789 23.401 1.00 108.21 485 LYS A O 1
#